Protein AF-A0A7I8J4Z8-F1 (afdb_monomer)

Structure (mmCIF, N/CA/C/O backbone):
data_AF-A0A7I8J4Z8-F1
#
_entry.id   AF-A0A7I8J4Z8-F1
#
loop_
_atom_site.group_PDB
_atom_site.id
_atom_site.type_symbol
_atom_site.label_atom_id
_atom_site.label_alt_id
_atom_site.label_comp_id
_atom_site.label_asym_id
_atom_site.label_entity_id
_atom_site.label_seq_id
_atom_site.pdbx_PDB_ins_code
_atom_site.Cartn_x
_atom_site.Cartn_y
_atom_site.Cartn_z
_atom_site.occupancy
_atom_site.B_iso_or_equiv
_atom_site.auth_seq_id
_atom_site.auth_comp_id
_atom_site.auth_asym_id
_atom_site.auth_atom_id
_atom_site.pdbx_PDB_model_num
ATOM 1 N N . MET A 1 1 ? 56.694 34.188 -69.592 1.00 39.84 1 MET A N 1
ATOM 2 C CA . MET A 1 1 ? 56.942 35.442 -68.846 1.00 39.84 1 MET A CA 1
ATOM 3 C C . MET A 1 1 ? 56.332 35.282 -67.466 1.00 39.84 1 MET A C 1
ATOM 5 O O . MET A 1 1 ? 55.145 35.002 -67.392 1.00 39.84 1 MET A O 1
ATOM 9 N N . GLY A 1 2 ? 57.151 35.329 -66.415 1.00 41.91 2 GLY A N 1
ATOM 10 C CA . GLY A 1 2 ? 56.713 35.237 -65.019 1.00 41.91 2 GLY A CA 1
ATOM 11 C C . GLY A 1 2 ? 56.736 36.589 -64.300 1.00 41.91 2 GLY A C 1
ATOM 12 O O . GLY A 1 2 ? 57.267 37.547 -64.854 1.00 41.91 2 GLY A O 1
ATOM 13 N N . CYS A 1 3 ? 56.137 36.613 -63.101 1.00 35.72 3 CYS A N 1
ATOM 14 C CA . CYS A 1 3 ? 56.514 37.311 -61.847 1.00 35.72 3 CYS A CA 1
ATOM 15 C C . CYS A 1 3 ? 55.273 37.332 -60.915 1.00 35.72 3 CYS A C 1
ATOM 17 O O . CYS A 1 3 ? 54.208 37.746 -61.355 1.00 35.72 3 CYS A O 1
ATOM 19 N N . ALA A 1 4 ? 55.301 36.622 -59.770 1.00 40.91 4 ALA A N 1
ATOM 20 C CA . ALA A 1 4 ? 55.487 37.133 -58.386 1.00 40.91 4 ALA A CA 1
ATOM 21 C C . ALA A 1 4 ? 54.357 38.097 -57.935 1.00 40.91 4 ALA A C 1
ATOM 23 O O . ALA A 1 4 ? 54.090 39.059 -58.634 1.00 40.91 4 ALA A O 1
ATOM 24 N N . GLY A 1 5 ? 53.610 37.961 -56.832 1.00 40.47 5 GLY A N 1
ATOM 25 C CA . GLY A 1 5 ? 53.790 37.309 -55.529 1.00 40.47 5 GLY A CA 1
ATOM 26 C C . GLY A 1 5 ? 53.598 38.377 -54.430 1.00 40.47 5 GLY A C 1
ATOM 27 O O . GLY A 1 5 ? 54.390 39.308 -54.399 1.00 40.47 5 GLY A O 1
ATOM 28 N N . SER A 1 6 ? 52.573 38.283 -53.563 1.00 37.44 6 SER A N 1
ATOM 29 C CA . SER A 1 6 ? 52.534 38.921 -52.224 1.00 37.44 6 SER A CA 1
ATOM 30 C C . SER A 1 6 ? 51.347 38.416 -51.384 1.00 37.44 6 SER A C 1
ATOM 32 O O . SER A 1 6 ? 50.257 38.193 -51.901 1.00 37.44 6 SER A O 1
ATOM 34 N N . GLU A 1 7 ? 51.603 38.229 -50.091 1.00 41.31 7 GLU A N 1
ATOM 35 C CA . GLU A 1 7 ? 50.823 37.526 -49.064 1.00 41.31 7 GLU A CA 1
ATOM 36 C C . GLU A 1 7 ? 49.888 38.417 -48.201 1.00 41.31 7 GLU A C 1
ATOM 38 O O . GLU A 1 7 ? 50.134 39.614 -48.097 1.00 41.31 7 GLU A O 1
ATOM 43 N N . ARG A 1 8 ? 48.961 37.741 -47.471 1.00 41.19 8 ARG A N 1
ATOM 44 C CA . ARG A 1 8 ? 48.273 38.072 -46.178 1.00 41.19 8 ARG A CA 1
ATOM 45 C C . ARG A 1 8 ? 47.293 39.270 -46.182 1.00 41.19 8 ARG A C 1
ATOM 47 O O . ARG A 1 8 ? 47.495 40.225 -46.904 1.00 41.19 8 ARG A O 1
ATOM 54 N N . GLU A 1 9 ? 46.153 39.300 -45.478 1.00 38.19 9 GLU A N 1
ATOM 55 C CA . GLU A 1 9 ? 45.698 38.824 -44.150 1.00 38.19 9 GLU A CA 1
ATOM 56 C C . GLU A 1 9 ? 44.197 38.407 -44.248 1.00 38.19 9 GLU A C 1
ATOM 58 O O . GLU A 1 9 ? 43.487 38.874 -45.128 1.00 38.19 9 GLU A O 1
ATOM 63 N N . GLY A 1 10 ? 43.599 37.483 -43.487 1.00 34.19 10 GLY A N 1
ATOM 64 C CA . GLY A 1 10 ? 43.588 37.352 -42.027 1.00 34.19 10 GLY A CA 1
ATOM 65 C C . GLY A 1 10 ? 42.172 37.623 -41.482 1.00 34.19 10 GLY A C 1
ATOM 66 O O . GLY A 1 10 ? 41.913 38.656 -40.880 1.00 34.19 10 GLY A O 1
ATOM 67 N N . SER A 1 11 ? 41.240 36.696 -41.727 1.00 42.03 11 SER A N 1
ATOM 68 C CA . SER A 1 11 ? 39.851 36.709 -41.236 1.00 42.03 11 SER A CA 1
ATOM 69 C C . SER A 1 11 ? 39.776 36.531 -39.712 1.00 42.03 11 SER A C 1
ATOM 71 O O . SER A 1 11 ? 40.273 35.532 -39.195 1.00 42.03 11 SER A O 1
ATOM 73 N N . SER A 1 12 ? 39.082 37.421 -38.989 1.00 35.25 12 SER A N 1
ATOM 74 C CA . SER A 1 12 ? 38.619 37.136 -37.617 1.00 35.25 12 SER A CA 1
ATOM 75 C C . SER A 1 12 ? 37.351 37.915 -37.236 1.00 35.25 12 SER A C 1
ATOM 77 O O . SER A 1 12 ? 37.370 38.908 -36.519 1.00 35.25 12 SER A O 1
ATOM 79 N N . GL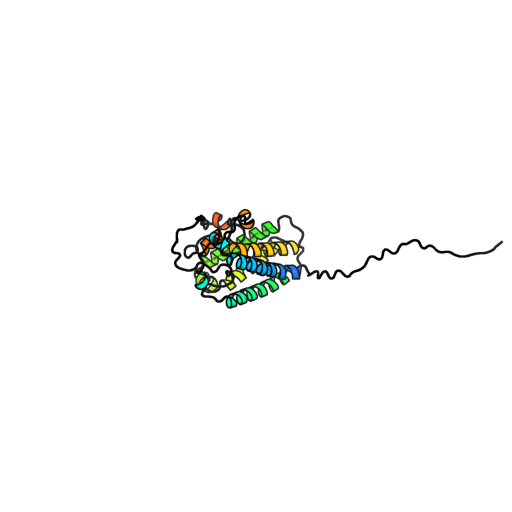Y A 1 13 ? 36.202 37.424 -37.701 1.00 43.66 13 GLY A N 1
ATOM 80 C CA . GLY A 1 13 ? 34.900 37.736 -37.116 1.00 43.66 13 GLY A CA 1
ATOM 81 C C . GLY A 1 13 ? 34.378 36.519 -36.360 1.00 43.66 13 GLY A C 1
ATOM 82 O O . GLY A 1 13 ? 33.925 35.570 -36.984 1.00 43.66 13 GLY A O 1
ATOM 83 N N . SER A 1 14 ? 34.452 36.522 -35.028 1.00 38.25 14 SER A N 1
ATOM 84 C CA . SER A 1 14 ? 33.618 35.658 -34.181 1.00 38.25 14 SER A CA 1
ATOM 85 C C . SER A 1 14 ? 33.685 36.148 -32.740 1.00 38.25 14 SER A C 1
ATOM 87 O O . SER A 1 14 ? 34.663 35.913 -32.026 1.00 38.25 14 SER A O 1
ATOM 89 N N . GLY A 1 15 ? 32.624 36.830 -32.310 1.00 38.00 15 GLY A N 1
ATOM 90 C CA . GLY A 1 15 ? 32.409 37.174 -30.913 1.00 38.00 15 GLY A CA 1
ATOM 91 C C . GLY A 1 15 ? 32.451 35.916 -30.049 1.00 38.00 15 GLY A C 1
ATOM 92 O O . GLY A 1 15 ? 31.681 34.978 -30.245 1.00 38.00 15 GLY A O 1
ATOM 93 N N . LYS A 1 16 ? 33.364 35.892 -29.079 1.00 38.91 16 LYS A N 1
ATOM 94 C CA . LYS A 1 16 ? 33.350 34.905 -28.002 1.00 38.91 16 LYS A CA 1
ATOM 95 C C . LYS A 1 16 ? 32.170 35.227 -27.085 1.00 38.91 16 LYS A C 1
ATOM 97 O O . LYS A 1 16 ? 32.310 35.996 -26.138 1.00 38.91 16 LYS A O 1
ATOM 102 N N . GLN A 1 17 ? 31.012 34.619 -27.339 1.00 39.38 17 GLN A N 1
ATOM 103 C CA . GLN A 1 17 ? 30.088 34.324 -26.250 1.00 39.38 17 GLN A CA 1
ATOM 104 C C . GLN A 1 17 ? 30.777 33.288 -25.361 1.00 39.38 17 GLN A C 1
ATOM 106 O O . GLN A 1 17 ? 30.866 32.108 -25.690 1.00 39.38 17 GLN A O 1
ATOM 111 N N . SER A 1 18 ? 31.318 33.763 -24.243 1.00 38.91 18 SER A N 1
ATOM 112 C CA . SER A 1 18 ? 31.675 32.923 -23.107 1.00 38.91 18 SER A CA 1
ATOM 113 C C . SER A 1 18 ? 30.378 32.345 -22.538 1.00 38.91 18 SER A C 1
ATOM 115 O O . SER A 1 18 ? 29.763 32.912 -21.634 1.00 38.91 18 SER A O 1
ATOM 117 N N . LEU A 1 19 ? 29.909 31.242 -23.124 1.00 48.59 19 LEU A N 1
ATOM 118 C CA . LEU A 1 19 ? 28.949 30.367 -22.471 1.00 48.59 19 LEU A CA 1
ATOM 119 C C . LEU A 1 19 ? 29.685 29.737 -21.296 1.00 48.59 19 LEU A C 1
ATOM 121 O O . LEU A 1 19 ? 30.533 28.860 -21.441 1.00 48.59 19 LEU A O 1
ATOM 125 N N . SER A 1 20 ? 29.385 30.283 -20.125 1.00 43.97 20 SER A N 1
ATOM 126 C CA . SER A 1 20 ? 29.741 29.750 -18.825 1.00 43.97 20 SER A CA 1
ATOM 127 C C . SER A 1 20 ? 29.342 28.271 -18.759 1.00 43.97 20 SER A C 1
ATOM 129 O O . SER A 1 20 ? 28.202 27.940 -18.443 1.00 43.97 20 SER A O 1
ATOM 131 N N . ASN A 1 21 ? 30.290 27.374 -19.041 1.00 53.09 21 ASN A N 1
ATOM 132 C CA . ASN A 1 21 ? 30.213 25.973 -18.645 1.00 53.09 21 ASN A CA 1
ATOM 133 C C . ASN A 1 21 ? 30.368 25.918 -17.122 1.00 53.09 21 ASN A C 1
ATOM 135 O O . ASN A 1 21 ? 31.419 25.566 -16.589 1.00 53.09 21 ASN A O 1
ATOM 139 N N . LYS A 1 22 ? 29.314 26.308 -16.400 1.00 42.97 22 LYS A N 1
ATOM 140 C CA . LYS A 1 22 ? 29.137 25.831 -15.033 1.00 42.97 22 LYS A CA 1
ATOM 141 C C . LYS A 1 22 ? 28.839 24.339 -15.153 1.00 42.97 22 LYS A C 1
ATOM 143 O O . LYS A 1 22 ? 27.882 23.999 -15.852 1.00 42.97 22 LYS A O 1
ATOM 148 N N . PRO A 1 23 ? 29.598 23.446 -14.500 1.00 43.41 23 PRO A N 1
ATOM 149 C CA . PRO A 1 23 ? 29.127 22.087 -14.338 1.00 43.41 23 PRO A CA 1
ATOM 150 C C . PRO A 1 23 ? 27.828 22.200 -13.541 1.00 43.41 23 PRO A C 1
ATOM 152 O O . PRO A 1 23 ? 27.838 22.565 -12.364 1.00 43.41 23 PRO A O 1
ATOM 155 N N . LYS A 1 24 ? 26.687 21.955 -14.191 1.00 44.91 24 LYS A N 1
ATOM 156 C CA . LYS A 1 24 ? 25.499 21.566 -13.447 1.00 44.91 24 LYS A CA 1
ATOM 157 C C . LYS A 1 24 ? 25.892 20.258 -12.782 1.00 44.91 24 LYS A C 1
ATOM 159 O O . LYS A 1 24 ? 25.921 19.218 -13.430 1.00 44.91 24 LYS A O 1
ATOM 164 N N . VAL A 1 25 ? 26.234 20.322 -11.501 1.00 43.56 25 VAL A N 1
ATOM 165 C CA . VAL A 1 25 ? 26.183 19.155 -10.625 1.00 43.56 25 VAL A CA 1
ATOM 166 C C . VAL A 1 25 ? 24.699 18.862 -10.428 1.00 43.56 25 VAL A C 1
ATOM 168 O O . VAL A 1 25 ? 24.109 19.129 -9.389 1.00 43.56 25 VAL A O 1
ATOM 171 N N . GLU A 1 26 ? 24.055 18.416 -11.499 1.00 51.94 26 GLU A N 1
ATOM 172 C CA . GLU A 1 26 ? 22.806 17.699 -11.409 1.00 51.94 26 GLU A CA 1
ATOM 173 C C . GLU A 1 26 ? 23.259 16.293 -11.047 1.00 51.94 26 GLU A C 1
ATOM 175 O O . GLU A 1 26 ? 23.829 15.579 -11.872 1.00 51.94 26 GLU A O 1
ATOM 180 N N . LEU A 1 27 ? 23.141 15.946 -9.766 1.00 50.84 27 LEU A N 1
ATOM 181 C CA . LEU A 1 27 ? 23.290 14.575 -9.300 1.00 50.84 27 LEU A CA 1
ATOM 182 C C . LEU A 1 27 ? 22.133 13.771 -9.914 1.00 50.84 27 LEU A C 1
ATOM 184 O O . LEU A 1 27 ? 21.142 13.479 -9.250 1.00 50.84 27 LEU A O 1
ATOM 188 N N . ALA A 1 28 ? 22.206 13.515 -11.219 1.00 62.28 28 ALA A N 1
ATOM 189 C CA . ALA A 1 28 ? 21.219 12.753 -11.953 1.00 62.28 28 ALA A CA 1
ATOM 190 C C . ALA A 1 28 ? 21.385 11.296 -11.520 1.00 62.28 28 ALA A C 1
ATOM 192 O O . ALA A 1 28 ? 22.261 10.579 -12.004 1.00 62.28 28 ALA A O 1
ATOM 193 N N . LEU A 1 29 ? 20.594 10.892 -10.526 1.00 79.00 29 LEU A N 1
ATOM 194 C CA . LEU A 1 29 ? 20.480 9.494 -10.130 1.00 79.00 29 LEU A CA 1
ATOM 195 C C . LEU A 1 29 ? 19.984 8.685 -11.333 1.00 79.00 29 LEU A C 1
ATOM 197 O O . LEU A 1 29 ? 19.132 9.151 -12.091 1.00 79.00 29 LEU A O 1
ATOM 201 N N . SER A 1 30 ? 20.518 7.477 -11.502 1.00 87.25 30 SER A N 1
ATOM 202 C CA . SER A 1 30 ? 20.080 6.578 -12.569 1.00 87.25 30 SER A CA 1
ATOM 203 C C . SER A 1 30 ? 18.603 6.195 -12.384 1.00 87.25 30 SER A C 1
ATOM 205 O O . SER A 1 30 ? 18.098 6.220 -11.257 1.00 87.25 30 SER A O 1
ATOM 207 N N . GLU A 1 31 ? 17.892 5.834 -13.458 1.00 83.75 31 GLU A N 1
ATOM 208 C CA . GLU A 1 31 ? 16.471 5.454 -13.362 1.00 83.75 31 GLU A CA 1
ATOM 209 C C . GLU A 1 31 ? 16.274 4.228 -12.455 1.00 83.75 31 GLU A C 1
ATOM 211 O O . GLU A 1 31 ? 15.278 4.138 -11.742 1.00 83.75 31 GLU A O 1
ATOM 216 N N . GLU A 1 32 ? 17.256 3.329 -12.402 1.00 87.06 32 GLU A N 1
ATOM 217 C CA . GLU A 1 32 ? 17.270 2.166 -11.513 1.00 87.06 32 GLU A CA 1
ATOM 218 C C . GLU A 1 32 ? 17.399 2.587 -10.047 1.00 87.06 32 GLU A C 1
ATOM 220 O O . GLU A 1 32 ? 16.665 2.105 -9.182 1.00 87.06 32 GLU A O 1
ATOM 225 N N . THR A 1 33 ? 18.304 3.529 -9.766 1.00 88.75 33 THR A N 1
ATOM 226 C CA . THR A 1 33 ? 18.501 4.068 -8.415 1.00 88.75 33 THR A CA 1
ATOM 227 C C . THR A 1 33 ? 17.263 4.840 -7.965 1.00 88.75 33 THR A C 1
ATOM 229 O O . THR A 1 33 ? 16.807 4.689 -6.831 1.00 88.75 33 THR A O 1
ATOM 232 N N . LEU A 1 34 ? 16.679 5.635 -8.864 1.00 91.25 34 LEU A N 1
ATOM 233 C CA . LEU A 1 34 ? 15.457 6.382 -8.599 1.00 91.25 34 LEU A CA 1
ATOM 234 C C . LEU A 1 34 ? 14.263 5.440 -8.384 1.00 91.25 34 LEU A C 1
ATOM 236 O O . LEU A 1 34 ? 13.499 5.641 -7.446 1.00 91.25 34 LEU A O 1
ATOM 240 N N . GLY A 1 35 ? 14.132 4.383 -9.186 1.00 88.06 35 GLY A N 1
ATOM 241 C CA . GLY A 1 35 ? 13.097 3.354 -9.039 1.00 88.06 35 GLY A CA 1
ATOM 242 C C . GLY A 1 35 ? 13.182 2.572 -7.737 1.00 88.06 35 GLY A C 1
ATOM 243 O O . GLY A 1 35 ? 12.146 2.253 -7.156 1.00 88.06 35 GLY A O 1
ATOM 244 N N . ALA A 1 36 ? 14.392 2.321 -7.238 1.00 90.56 36 ALA A N 1
ATOM 245 C CA . ALA A 1 36 ? 14.588 1.645 -5.96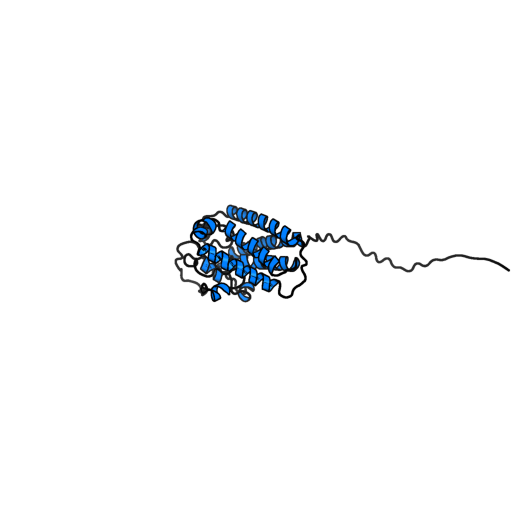2 1.00 90.56 36 ALA A CA 1
ATOM 246 C C . ALA A 1 36 ? 14.372 2.566 -4.747 1.00 90.56 36 ALA A C 1
ATOM 248 O O . ALA A 1 36 ? 13.836 2.122 -3.734 1.00 90.56 36 ALA A O 1
ATOM 249 N N . LEU A 1 37 ? 14.784 3.838 -4.825 1.00 92.75 37 LEU A N 1
ATOM 250 C CA . LEU A 1 37 ? 14.825 4.731 -3.657 1.00 92.75 37 LEU A CA 1
ATOM 251 C C . LEU A 1 37 ? 13.650 5.712 -3.563 1.00 92.75 37 LEU A C 1
ATOM 253 O O . LEU A 1 37 ? 13.282 6.100 -2.453 1.00 92.75 37 LEU A O 1
ATOM 257 N N . LEU A 1 38 ? 13.042 6.124 -4.680 1.00 94.06 38 LEU A N 1
ATOM 258 C CA . LEU A 1 38 ? 11.976 7.132 -4.656 1.00 94.06 38 LEU A CA 1
ATOM 259 C C . LEU A 1 38 ? 10.715 6.654 -3.920 1.00 94.06 38 LEU A C 1
ATOM 261 O O . LEU A 1 38 ? 10.246 7.410 -3.069 1.00 94.06 38 LEU A O 1
ATOM 265 N N . PRO A 1 39 ? 10.186 5.431 -4.138 1.00 91.75 39 PRO A N 1
ATOM 266 C CA . PRO A 1 39 ? 9.031 4.952 -3.374 1.00 91.75 39 PRO A CA 1
ATOM 267 C C . PRO A 1 39 ? 9.305 4.911 -1.864 1.00 91.75 39 PRO A C 1
ATOM 269 O O . PRO A 1 39 ? 8.430 5.227 -1.064 1.00 91.75 39 PRO A O 1
ATOM 272 N N . ILE A 1 40 ? 10.544 4.612 -1.457 1.00 91.44 40 ILE A N 1
ATOM 273 C CA . ILE A 1 40 ? 10.966 4.637 -0.049 1.00 91.44 40 ILE A CA 1
ATOM 274 C C . ILE A 1 40 ? 10.967 6.067 0.495 1.00 91.44 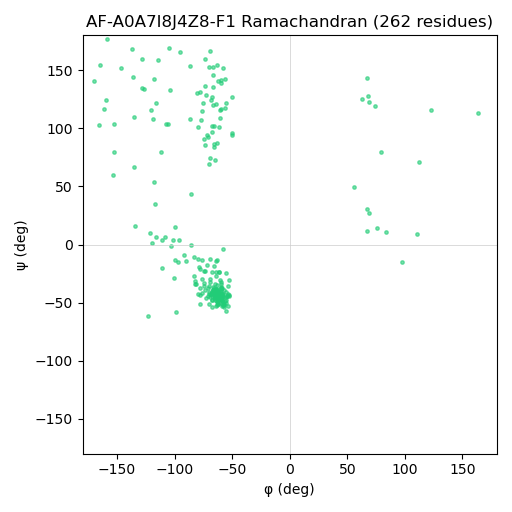40 ILE A C 1
ATOM 276 O O . ILE A 1 40 ? 10.418 6.320 1.568 1.00 91.44 40 ILE A O 1
ATOM 280 N N . ALA A 1 41 ? 11.551 7.018 -0.236 1.00 94.25 41 ALA A N 1
ATOM 281 C CA . ALA A 1 41 ? 11.532 8.423 0.164 1.00 94.25 41 ALA A CA 1
ATOM 282 C C . ALA A 1 41 ? 10.088 8.936 0.309 1.00 94.25 41 ALA A C 1
ATOM 284 O O . ALA A 1 41 ? 9.742 9.534 1.328 1.00 94.25 41 ALA A O 1
ATOM 285 N N . VAL A 1 42 ? 9.229 8.613 -0.663 1.00 92.62 42 VAL A N 1
ATOM 286 C CA . VAL A 1 42 ? 7.795 8.929 -0.649 1.00 92.62 42 VAL A CA 1
ATOM 287 C C . VAL A 1 42 ? 7.100 8.314 0.565 1.00 92.62 42 VAL A C 1
ATOM 289 O O . VAL A 1 42 ? 6.363 9.026 1.246 1.00 92.62 42 VAL A O 1
ATOM 292 N N . TYR A 1 43 ? 7.372 7.044 0.891 1.00 90.31 43 TYR A N 1
ATOM 293 C CA . TYR A 1 43 ? 6.840 6.389 2.090 1.00 90.31 43 TYR A CA 1
ATOM 294 C C . TYR A 1 43 ? 7.153 7.200 3.349 1.00 90.31 43 TYR A C 1
ATOM 296 O O . TYR A 1 43 ? 6.243 7.535 4.108 1.00 90.31 43 TYR A O 1
ATOM 304 N N . TRP A 1 44 ? 8.424 7.550 3.567 1.00 90.94 44 TRP A N 1
ATOM 305 C CA . TRP A 1 44 ? 8.845 8.253 4.781 1.00 90.94 44 TRP A CA 1
ATOM 306 C C . TRP A 1 44 ? 8.281 9.671 4.849 1.00 90.94 44 TRP A C 1
ATOM 308 O O . TRP A 1 44 ? 7.790 10.079 5.901 1.00 90.94 44 TRP A 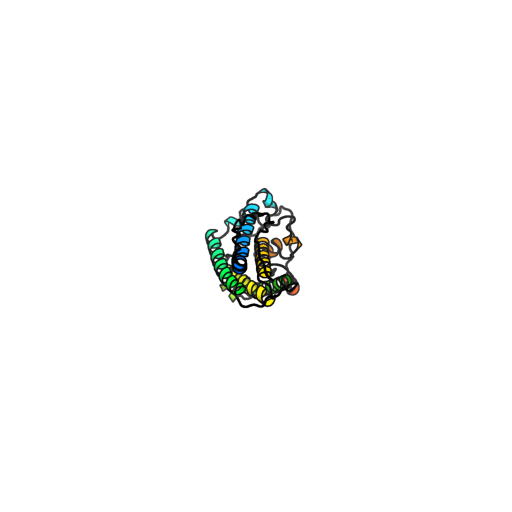O 1
ATOM 318 N N . THR A 1 45 ? 8.298 10.408 3.737 1.00 90.44 45 THR A N 1
ATOM 319 C CA . THR A 1 45 ? 7.731 11.761 3.673 1.00 90.44 45 THR A CA 1
ATOM 320 C C . THR A 1 45 ? 6.230 11.753 3.942 1.00 90.44 45 THR A C 1
ATOM 322 O O . THR A 1 45 ? 5.747 12.539 4.757 1.00 90.44 45 THR A O 1
ATOM 325 N N . TYR A 1 46 ? 5.488 10.859 3.291 1.00 86.00 46 TYR A N 1
ATOM 326 C CA . TYR A 1 46 ? 4.032 10.827 3.387 1.00 86.00 46 TYR A CA 1
ATOM 327 C C . TYR A 1 46 ? 3.557 10.253 4.733 1.00 86.00 46 TYR A C 1
ATOM 329 O O . TYR A 1 46 ? 2.631 10.786 5.342 1.00 86.00 46 TYR A O 1
ATOM 337 N N . SER A 1 47 ? 4.272 9.262 5.278 1.00 83.50 47 SER A N 1
ATOM 338 C CA . SER A 1 47 ? 4.047 8.769 6.644 1.00 83.50 47 SER A CA 1
ATOM 339 C C . SER A 1 47 ? 4.305 9.861 7.682 1.00 83.50 47 SER A C 1
ATOM 341 O O . SER A 1 47 ? 3.486 10.075 8.572 1.00 83.50 47 SER A O 1
ATOM 343 N N . ALA A 1 48 ? 5.414 10.602 7.561 1.00 82.69 48 ALA A N 1
ATOM 344 C CA . ALA A 1 48 ? 5.723 11.707 8.467 1.00 82.69 48 ALA A CA 1
ATOM 345 C C . ALA A 1 48 ? 4.663 12.815 8.397 1.00 82.69 48 ALA A C 1
ATOM 347 O O . ALA A 1 48 ? 4.246 13.325 9.437 1.00 82.69 48 ALA A O 1
ATOM 348 N N . LEU A 1 49 ? 4.180 13.146 7.195 1.00 85.62 49 LEU A N 1
ATOM 349 C CA . LEU A 1 49 ? 3.072 14.081 7.015 1.00 85.62 49 LEU A CA 1
ATOM 350 C C . LEU A 1 49 ? 1.829 13.621 7.788 1.00 85.62 49 LEU A C 1
ATOM 352 O O . LEU A 1 49 ? 1.269 14.410 8.545 1.00 85.62 49 LEU A O 1
ATOM 356 N N . TYR A 1 50 ? 1.426 12.355 7.665 1.00 84.25 50 TYR A N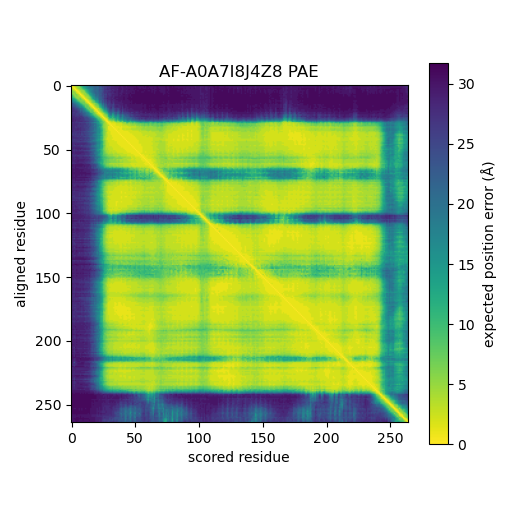 1
ATOM 357 C CA . TYR A 1 50 ? 0.258 11.844 8.384 1.00 84.25 50 TYR A CA 1
ATOM 358 C C . TYR A 1 50 ? 0.456 11.738 9.898 1.00 84.25 50 TYR A C 1
ATOM 360 O O . TYR A 1 50 ? -0.482 12.013 10.645 1.00 84.25 50 TYR A O 1
ATOM 368 N N . VAL A 1 51 ? 1.670 11.450 10.376 1.00 81.00 51 VAL A N 1
ATOM 369 C CA . VAL A 1 51 ? 2.004 11.543 11.810 1.00 81.00 51 VAL A CA 1
ATOM 370 C C . VAL A 1 51 ? 1.825 12.976 12.313 1.00 81.00 51 VAL A C 1
ATOM 372 O O . VAL A 1 51 ? 1.219 13.193 13.365 1.00 81.00 51 VAL A O 1
ATOM 375 N N . LEU A 1 52 ? 2.316 13.964 11.558 1.00 80.62 52 LEU A N 1
ATOM 376 C CA . LEU A 1 52 ? 2.165 15.376 11.907 1.00 80.62 52 LEU A CA 1
ATOM 377 C C . LEU A 1 52 ? 0.691 15.782 11.912 1.00 80.62 52 LEU A C 1
ATOM 379 O O . LEU A 1 52 ? 0.227 16.325 12.913 1.00 80.62 52 LEU A O 1
ATOM 383 N N . LEU A 1 53 ? -0.063 15.461 10.857 1.00 83.06 53 LEU A N 1
ATOM 384 C CA . LEU A 1 53 ? -1.499 15.744 10.773 1.00 83.06 53 LEU A CA 1
ATOM 385 C C . LEU A 1 53 ? -2.277 15.067 11.911 1.00 83.06 53 LEU A C 1
ATOM 387 O O . LEU A 1 53 ? -3.091 15.714 12.566 1.00 83.06 53 LEU A O 1
ATOM 391 N N . GLY A 1 54 ? -1.974 13.805 12.218 1.00 80.38 54 GLY A N 1
ATOM 392 C CA . GLY A 1 54 ? -2.604 13.058 13.308 1.00 80.38 54 GLY A CA 1
ATOM 393 C C . GLY A 1 54 ? -2.325 13.630 14.702 1.00 80.38 54 GLY A C 1
ATOM 394 O O . GLY A 1 54 ? -3.126 13.414 15.613 1.00 80.38 54 GLY A O 1
ATOM 395 N N . SER A 1 55 ? -1.232 14.383 14.874 1.00 78.94 55 SER A N 1
ATOM 396 C CA . SER A 1 55 ? -0.891 15.049 16.139 1.00 78.94 55 SER A CA 1
ATOM 397 C C . SER A 1 55 ? -1.680 16.346 16.386 1.00 78.94 55 SER A C 1
ATOM 399 O O . SER A 1 55 ? -1.815 16.787 17.533 1.00 78.94 55 SER A O 1
ATOM 401 N N . LEU A 1 56 ? -2.254 16.947 15.338 1.00 84.94 56 LEU A N 1
ATOM 402 C CA . LEU A 1 56 ? -2.991 18.207 15.429 1.00 84.94 56 LEU A CA 1
ATOM 403 C C . LEU A 1 56 ? -4.380 17.983 16.035 1.00 84.94 56 LEU A C 1
ATOM 405 O O . LEU A 1 56 ? -5.249 17.379 15.413 1.00 84.94 56 LEU A O 1
ATOM 409 N N . SER A 1 57 ? -4.635 18.539 17.223 1.00 85.56 57 SER A N 1
ATOM 410 C CA . SER A 1 57 ? -5.944 18.412 17.894 1.00 85.56 57 SER A CA 1
ATOM 411 C C . SER A 1 57 ? -7.101 19.017 17.087 1.00 85.56 57 SER A C 1
ATOM 413 O O . SER A 1 57 ? -8.245 18.598 17.220 1.00 85.56 57 SER A O 1
ATOM 415 N N . SER A 1 58 ? -6.820 19.973 16.193 1.00 88.75 58 SER A N 1
ATOM 416 C CA . SER A 1 58 ? -7.815 20.545 15.275 1.00 88.75 58 SER A CA 1
ATOM 417 C C . SER A 1 58 ? -8.346 19.545 14.237 1.00 88.75 58 SER A C 1
ATOM 419 O O . SER A 1 58 ? -9.406 19.784 13.650 1.00 88.75 58 SER A O 1
ATOM 421 N N . LEU A 1 59 ? -7.634 18.433 14.015 1.00 86.75 59 LEU A N 1
ATOM 422 C CA . LEU A 1 59 ? -8.006 17.369 13.083 1.00 86.75 59 LEU A CA 1
ATOM 423 C C . LEU A 1 59 ? -8.613 16.142 13.776 1.00 86.75 59 LEU A C 1
ATOM 425 O O . LEU A 1 59 ? -8.966 15.186 13.092 1.00 86.75 59 LEU A O 1
ATOM 429 N N . ASP A 1 60 ? -8.816 16.169 15.097 1.00 84.44 60 ASP A N 1
ATOM 430 C CA . ASP A 1 60 ? -9.353 15.019 15.841 1.00 84.44 60 ASP A CA 1
ATOM 431 C C . ASP A 1 60 ? -10.741 14.581 15.349 1.00 84.44 60 ASP A C 1
ATOM 433 O O . ASP A 1 60 ? -11.027 13.389 15.299 1.00 84.44 60 ASP A O 1
ATOM 437 N N . LYS A 1 61 ? -11.569 15.525 14.883 1.00 85.00 61 LYS A N 1
ATOM 438 C CA . LYS A 1 61 ? -12.883 15.248 14.267 1.00 85.00 61 LYS A CA 1
ATOM 439 C C . LYS A 1 61 ? -12.824 14.444 12.961 1.00 85.00 61 LYS A C 1
ATOM 441 O O . LYS A 1 61 ? -13.855 13.993 12.476 1.00 85.00 61 LYS A O 1
ATOM 446 N N . TYR A 1 62 ? -11.641 14.324 12.365 1.00 86.81 62 TYR A N 1
ATOM 447 C CA . TYR A 1 62 ? -11.397 13.549 11.151 1.00 86.81 62 TYR A CA 1
ATOM 448 C C . TYR A 1 62 ? -10.722 12.211 11.448 1.00 86.81 62 TYR A C 1
ATOM 450 O O . TYR A 1 62 ? -10.458 11.452 10.522 1.00 86.81 62 TYR A O 1
ATOM 458 N N . ARG A 1 63 ? -10.416 11.902 12.711 1.00 85.19 63 ARG A N 1
ATOM 459 C CA . ARG A 1 63 ? -9.873 10.595 13.075 1.00 85.19 63 ARG A CA 1
ATOM 460 C C . ARG A 1 63 ? -10.977 9.553 13.006 1.00 85.19 63 ARG A C 1
ATOM 462 O O . ARG A 1 63 ? -12.076 9.773 13.508 1.00 85.19 63 ARG A O 1
ATOM 469 N N . LEU A 1 64 ? -10.653 8.401 12.432 1.00 82.25 64 LEU A N 1
ATOM 470 C CA . LEU A 1 64 ? -11.547 7.242 12.442 1.00 82.25 64 LEU A CA 1
ATOM 471 C C . LEU A 1 64 ? -11.639 6.613 13.839 1.00 82.25 64 LEU A C 1
ATOM 473 O O . LEU A 1 64 ? -12.578 5.878 14.139 1.00 82.25 64 LEU A O 1
ATOM 477 N N . HIS A 1 65 ? -10.679 6.929 14.712 1.00 78.50 65 HIS A N 1
ATOM 478 C CA . HIS A 1 65 ? -10.554 6.358 16.043 1.00 78.50 65 HIS A CA 1
ATOM 479 C C . HIS A 1 65 ? -10.240 7.421 17.111 1.00 78.50 65 HIS A C 1
ATOM 481 O O . HIS A 1 65 ? -9.470 8.359 16.846 1.00 78.50 65 HIS A O 1
ATOM 487 N N . PRO A 1 66 ? -10.774 7.275 18.340 1.00 71.38 66 PRO A N 1
ATOM 488 C CA . PRO A 1 66 ? -10.476 8.170 19.453 1.00 71.38 66 PRO A CA 1
ATOM 489 C C . PRO A 1 66 ? -8.983 8.253 19.802 1.00 71.38 66 PRO A C 1
ATOM 491 O O . PRO A 1 66 ? -8.216 7.300 19.658 1.00 71.38 66 PRO A O 1
ATOM 494 N N . ARG A 1 67 ? -8.563 9.397 20.355 1.00 67.44 67 ARG A N 1
ATOM 495 C CA . ARG A 1 67 ? -7.235 9.512 20.977 1.00 67.44 67 ARG A CA 1
ATOM 496 C C . ARG A 1 67 ? -7.120 8.566 22.171 1.00 67.44 67 ARG A C 1
ATOM 498 O O . ARG A 1 67 ? -8.039 8.455 22.977 1.00 67.44 67 ARG A O 1
ATOM 505 N N . GLY A 1 68 ? -5.948 7.955 22.321 1.00 62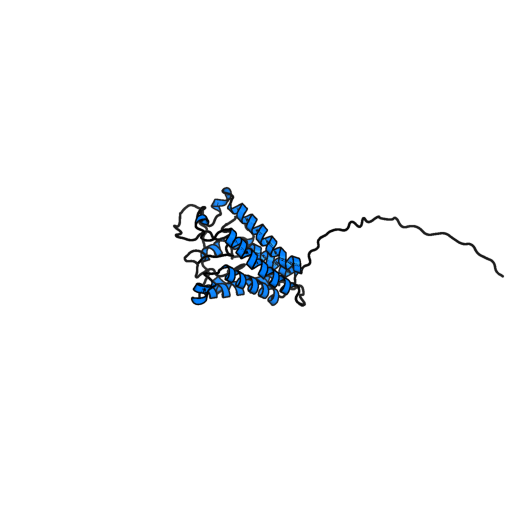.00 68 GLY A N 1
ATOM 506 C CA . GLY A 1 68 ? -5.619 7.104 23.467 1.00 62.00 68 GLY A CA 1
ATOM 507 C C . GLY A 1 68 ? -5.800 5.607 23.228 1.00 62.00 68 GLY A C 1
ATOM 508 O O . GLY A 1 68 ? -5.189 4.823 23.952 1.00 62.00 68 GLY A O 1
ATOM 509 N N . ASP A 1 69 ? -6.498 5.190 22.168 1.00 66.00 69 ASP A N 1
ATOM 510 C CA . ASP A 1 69 ? -6.479 3.782 21.743 1.00 66.00 69 ASP A CA 1
ATOM 511 C C . ASP A 1 69 ? -5.057 3.329 21.313 1.00 66.00 69 ASP A C 1
ATOM 513 O O . ASP A 1 69 ? -4.751 2.144 21.279 1.00 66.00 69 ASP A O 1
ATOM 517 N N . GLU A 1 70 ? -4.138 4.282 21.112 1.00 60.50 70 GLU A N 1
ATOM 518 C CA . GLU A 1 70 ? -2.749 4.123 20.629 1.00 60.50 70 GLU A CA 1
ATOM 519 C C . GLU A 1 70 ? -1.863 3.580 21.731 1.00 60.50 70 GLU A C 1
ATOM 521 O O . GLU A 1 70 ? -0.909 2.850 21.471 1.00 60.50 70 GLU A O 1
ATOM 526 N N . ALA A 1 71 ? -2.212 3.913 22.974 1.00 56.28 71 ALA A N 1
ATOM 527 C CA . ALA A 1 71 ? -1.555 3.397 24.159 1.00 56.28 71 ALA A CA 1
ATOM 528 C C . ALA A 1 71 ? -1.837 1.900 24.369 1.00 56.28 71 ALA A C 1
ATOM 530 O O . ALA A 1 71 ? -1.156 1.268 25.171 1.00 56.28 71 ALA A O 1
ATOM 531 N N . LYS A 1 72 ? -2.811 1.326 23.645 1.00 62.69 72 LYS A N 1
ATOM 532 C CA . LYS A 1 72 ? -3.101 -0.114 23.651 1.00 62.69 72 LYS A CA 1
ATOM 533 C C . LYS A 1 72 ? -2.231 -0.895 22.660 1.00 62.69 72 LYS A C 1
ATOM 535 O O . LYS A 1 72 ? -2.366 -2.113 22.579 1.00 62.69 72 LYS A O 1
ATOM 540 N N . ASN A 1 73 ? -1.348 -0.225 21.910 1.00 63.06 73 ASN A N 1
ATOM 541 C CA . ASN A 1 73 ? -0.437 -0.909 21.001 1.00 63.06 73 ASN A CA 1
ATOM 542 C C . ASN A 1 73 ? 0.528 -1.809 21.768 1.00 63.06 73 ASN A C 1
ATOM 544 O O . ASN A 1 73 ? 1.318 -1.357 22.594 1.00 63.06 73 ASN A O 1
ATOM 548 N N . ILE A 1 74 ? 0.479 -3.096 21.434 1.00 65.56 74 ILE A N 1
ATOM 549 C CA . ILE A 1 74 ? 1.322 -4.132 22.037 1.00 65.56 74 ILE A CA 1
ATOM 550 C C . ILE A 1 74 ? 2.768 -4.016 21.515 1.00 65.56 74 ILE A C 1
ATOM 552 O O . ILE A 1 74 ? 3.716 -4.442 22.173 1.00 65.56 74 ILE A O 1
ATOM 556 N N . VAL A 1 75 ? 2.958 -3.406 20.339 1.00 68.88 75 VAL A N 1
ATOM 557 C CA . VAL A 1 75 ? 4.248 -3.313 19.645 1.00 68.88 75 VAL A CA 1
ATOM 558 C C . VAL A 1 75 ? 4.852 -1.916 19.784 1.00 68.88 75 VAL A C 1
ATOM 560 O O . VAL A 1 75 ? 4.196 -0.900 19.561 1.00 68.88 75 VAL A O 1
ATOM 563 N N . SER A 1 76 ? 6.142 -1.860 20.130 1.00 73.75 76 SER A N 1
ATOM 564 C CA . SER A 1 76 ? 6.872 -0.596 20.267 1.00 73.75 76 SER A CA 1
ATOM 565 C C . SER A 1 76 ? 7.117 0.086 18.916 1.00 73.75 76 SER A C 1
ATOM 567 O O . SER A 1 76 ? 7.296 -0.574 17.890 1.00 73.75 76 SER A O 1
ATOM 569 N N . ARG A 1 77 ? 7.249 1.420 18.919 1.00 75.38 77 ARG A N 1
ATOM 570 C CA . ARG A 1 77 ? 7.550 2.176 17.692 1.00 75.38 77 ARG A CA 1
ATOM 571 C C . ARG A 1 77 ? 8.875 1.768 17.039 1.00 75.38 77 ARG A C 1
ATOM 573 O O . ARG A 1 77 ? 8.978 1.721 15.817 1.00 75.38 77 ARG A O 1
ATOM 580 N N . ALA A 1 78 ? 9.879 1.443 17.852 1.00 75.50 78 ALA A N 1
ATOM 581 C CA . ALA A 1 78 ? 11.192 1.021 17.375 1.00 75.50 78 ALA A CA 1
ATOM 582 C C . ALA A 1 78 ? 11.142 -0.337 16.656 1.00 75.50 78 ALA A C 1
ATOM 584 O O . ALA A 1 78 ? 11.793 -0.513 15.627 1.00 75.50 78 ALA A O 1
ATOM 585 N N . THR A 1 79 ? 10.339 -1.280 17.165 1.00 76.75 79 THR A N 1
ATOM 586 C CA . THR A 1 79 ? 10.130 -2.593 16.531 1.00 76.75 79 THR A CA 1
ATOM 587 C C . THR A 1 79 ? 9.608 -2.440 15.108 1.00 76.75 79 THR A C 1
ATOM 589 O O . THR A 1 79 ? 10.044 -3.143 14.202 1.00 76.75 79 THR A O 1
ATOM 592 N N . VAL A 1 80 ? 8.716 -1.482 14.901 1.00 74.12 80 VAL A N 1
ATOM 593 C CA . VAL A 1 80 ? 8.093 -1.264 13.600 1.00 74.12 80 VAL A CA 1
ATOM 594 C C . VAL A 1 80 ? 8.995 -0.547 12.626 1.00 74.12 80 VAL A C 1
ATOM 596 O O . VAL A 1 80 ? 9.127 -1.003 11.496 1.00 74.12 80 VAL A O 1
ATOM 599 N N . VAL A 1 81 ? 9.697 0.500 13.067 1.00 79.94 81 VAL A N 1
ATOM 600 C CA . VAL A 1 81 ? 10.735 1.128 12.237 1.00 79.94 81 VAL A CA 1
ATOM 601 C C . VAL A 1 81 ? 11.731 0.067 11.759 1.00 79.94 81 VAL A C 1
ATOM 603 O O . VAL A 1 81 ? 12.073 0.035 10.581 1.00 79.94 81 VAL A O 1
ATOM 606 N N . LYS A 1 82 ? 12.132 -0.864 12.635 1.00 80.31 82 LYS A N 1
ATOM 607 C CA . LYS A 1 82 ? 12.997 -1.986 12.253 1.00 80.31 82 LYS A CA 1
ATOM 608 C C . LYS A 1 82 ? 12.350 -2.901 11.203 1.00 80.31 82 LYS A C 1
ATOM 610 O O . LYS A 1 82 ? 13.024 -3.255 10.241 1.00 80.31 82 LYS A O 1
ATOM 615 N N . GLY A 1 83 ? 11.082 -3.281 11.370 1.00 79.38 83 GLY A N 1
ATOM 616 C CA . GLY A 1 83 ? 10.368 -4.122 10.400 1.00 79.38 83 GLY A CA 1
ATOM 617 C C . GLY A 1 83 ? 10.244 -3.464 9.023 1.00 79.38 83 GLY A C 1
ATOM 618 O O . GLY A 1 83 ? 10.583 -4.087 8.019 1.00 79.38 83 GLY A O 1
ATOM 619 N N . VAL A 1 84 ? 9.894 -2.175 8.984 1.00 82.12 84 VAL A N 1
ATOM 620 C CA . VAL A 1 84 ? 9.829 -1.375 7.750 1.00 82.12 84 VAL A CA 1
ATOM 621 C C . VAL A 1 84 ? 11.183 -1.338 7.044 1.00 82.12 84 VAL A C 1
ATOM 623 O O . VAL A 1 84 ? 11.248 -1.548 5.837 1.00 82.12 84 VAL A O 1
ATOM 626 N N . LEU A 1 85 ? 12.281 -1.124 7.776 1.00 85.44 85 LEU A N 1
ATOM 627 C CA . LEU A 1 85 ? 13.623 -1.105 7.184 1.00 85.44 85 LEU A CA 1
ATOM 628 C C . LEU A 1 85 ? 14.018 -2.464 6.587 1.00 85.44 85 LEU A C 1
ATOM 630 O O . LEU A 1 85 ? 14.635 -2.505 5.524 1.00 85.44 85 LEU A O 1
ATOM 634 N N . VAL A 1 86 ? 13.643 -3.574 7.234 1.00 83.31 86 VAL A N 1
ATOM 635 C CA . VAL A 1 86 ? 13.866 -4.926 6.692 1.00 83.31 86 VAL A CA 1
ATOM 636 C C . VAL A 1 86 ? 13.060 -5.137 5.409 1.00 83.31 86 VAL A C 1
ATOM 638 O O . VAL A 1 86 ? 13.606 -5.620 4.416 1.00 83.31 86 VAL A O 1
ATOM 641 N N . GLN A 1 87 ? 11.789 -4.732 5.396 1.00 81.00 87 GLN A N 1
ATOM 642 C CA . GLN A 1 87 ? 10.937 -4.832 4.211 1.00 81.00 87 GLN A CA 1
ATOM 643 C C . GLN A 1 87 ? 11.464 -3.973 3.054 1.00 81.00 87 GLN A C 1
ATOM 645 O O . GLN A 1 87 ? 11.571 -4.453 1.925 1.00 81.00 87 GLN A O 1
ATOM 650 N N . GLN A 1 88 ? 11.869 -2.734 3.335 1.00 87.38 88 GLN A N 1
ATOM 651 C CA . GLN A 1 88 ? 12.440 -1.828 2.341 1.00 87.38 88 GLN A CA 1
ATOM 652 C C . GLN A 1 88 ? 13.767 -2.350 1.786 1.00 87.38 88 GLN A C 1
ATOM 654 O O . GLN A 1 88 ? 13.988 -2.262 0.583 1.00 87.38 88 GLN A O 1
ATOM 659 N N . ALA A 1 89 ? 14.624 -2.963 2.611 1.00 88.44 89 ALA A N 1
ATOM 660 C CA . ALA A 1 89 ? 15.858 -3.582 2.126 1.00 88.44 89 ALA A CA 1
ATOM 661 C C . ALA A 1 89 ? 15.575 -4.667 1.071 1.00 88.44 89 ALA A C 1
ATOM 663 O O . ALA A 1 89 ? 16.229 -4.703 0.028 1.00 88.44 89 ALA A O 1
ATOM 664 N N . PHE A 1 90 ? 14.562 -5.509 1.295 1.00 86.19 90 PHE A N 1
ATOM 665 C CA . PHE A 1 90 ? 14.146 -6.509 0.310 1.00 86.19 90 PHE A CA 1
ATOM 666 C C . PHE A 1 90 ? 13.522 -5.872 -0.940 1.00 86.19 90 PHE A C 1
ATOM 668 O O . PHE A 1 90 ? 13.856 -6.260 -2.061 1.00 86.19 90 PHE A O 1
ATOM 675 N N . GLN A 1 91 ? 12.671 -4.854 -0.769 1.00 87.19 91 GLN A N 1
ATOM 676 C CA . GLN A 1 91 ? 12.081 -4.104 -1.882 1.00 87.19 91 GLN A CA 1
ATOM 677 C C . GLN A 1 91 ? 13.150 -3.442 -2.763 1.00 87.19 91 GLN A C 1
ATOM 679 O O . GLN A 1 91 ? 13.019 -3.496 -3.982 1.00 87.19 91 GLN A O 1
ATOM 684 N N . VAL A 1 92 ? 14.230 -2.895 -2.186 1.00 90.75 92 VAL A N 1
ATOM 685 C CA . VAL A 1 92 ? 15.367 -2.345 -2.949 1.00 90.75 92 VAL A CA 1
ATOM 686 C C . VAL A 1 92 ? 16.033 -3.426 -3.792 1.00 90.75 92 VAL A C 1
ATOM 688 O O . VAL A 1 92 ? 16.269 -3.204 -4.978 1.00 90.75 92 VAL A O 1
ATOM 691 N N . VAL A 1 93 ? 16.314 -4.600 -3.217 1.00 91.06 93 VAL A N 1
ATOM 692 C CA . VAL A 1 93 ? 16.951 -5.707 -3.954 1.00 91.06 93 VAL A CA 1
ATOM 693 C C . VAL A 1 93 ? 16.087 -6.141 -5.138 1.00 91.06 93 VAL A C 1
ATOM 695 O O . VAL A 1 93 ? 16.590 -6.262 -6.256 1.00 91.06 93 VAL A O 1
ATOM 698 N N . VAL A 1 94 ? 14.781 -6.327 -4.919 1.00 89.94 94 VAL A N 1
ATOM 699 C CA . VAL A 1 94 ? 13.856 -6.708 -5.994 1.00 89.94 94 VAL A CA 1
ATOM 700 C C . VAL A 1 94 ? 13.723 -5.598 -7.034 1.00 89.94 94 VAL A C 1
ATOM 702 O O . VAL A 1 94 ? 13.790 -5.886 -8.228 1.00 89.94 94 VAL A O 1
ATOM 705 N N . ALA A 1 95 ? 13.594 -4.338 -6.612 1.00 90.25 95 ALA A N 1
ATOM 706 C CA . ALA A 1 95 ? 13.512 -3.201 -7.521 1.00 90.25 95 ALA A CA 1
ATOM 707 C C . ALA A 1 95 ? 14.755 -3.128 -8.414 1.00 90.25 95 ALA A C 1
ATOM 709 O O . ALA A 1 95 ? 14.623 -3.149 -9.634 1.00 90.25 95 ALA A O 1
ATOM 710 N N . LEU A 1 96 ? 15.964 -3.148 -7.847 1.00 90.25 96 LEU A N 1
ATOM 711 C CA . LEU A 1 96 ? 17.194 -3.127 -8.643 1.00 90.25 96 LEU A CA 1
ATOM 712 C C . LEU A 1 96 ? 17.229 -4.266 -9.672 1.00 90.25 96 LEU A C 1
ATOM 714 O O . LEU A 1 96 ? 17.578 -4.022 -10.825 1.00 90.25 96 LEU A O 1
ATOM 718 N N . GLY A 1 97 ? 16.790 -5.477 -9.313 1.00 89.38 97 GLY A N 1
ATOM 719 C CA . GLY A 1 97 ? 16.663 -6.588 -10.264 1.00 89.38 97 GLY A CA 1
ATOM 720 C C . GLY A 1 97 ? 15.656 -6.325 -11.395 1.00 89.38 97 GLY A C 1
ATOM 721 O O . GLY A 1 97 ? 15.939 -6.612 -12.557 1.00 89.38 97 GLY A O 1
ATOM 722 N N . LEU A 1 98 ? 14.498 -5.735 -11.081 1.00 88.38 98 LEU A N 1
ATOM 723 C CA . LEU A 1 98 ? 13.472 -5.385 -12.072 1.00 88.38 98 LEU A CA 1
ATOM 724 C C . LEU A 1 98 ? 13.932 -4.285 -13.036 1.00 88.38 98 LEU A C 1
ATOM 726 O O . LEU A 1 98 ? 13.618 -4.351 -14.225 1.00 88.38 98 LEU A O 1
ATOM 730 N N . PHE A 1 99 ? 14.656 -3.289 -12.523 1.00 85.25 99 PHE A N 1
ATOM 731 C CA . PHE A 1 99 ? 15.091 -2.116 -13.278 1.00 85.25 99 PHE A CA 1
ATOM 732 C C . PHE A 1 99 ? 16.377 -2.352 -14.086 1.00 85.25 99 PHE A C 1
ATOM 734 O O . PHE A 1 99 ? 16.547 -1.734 -15.130 1.00 85.25 99 PHE A O 1
ATOM 741 N N . THR A 1 100 ? 17.251 -3.269 -13.657 1.00 83.00 100 THR A N 1
ATOM 742 C CA . THR A 1 100 ? 18.489 -3.624 -14.386 1.00 83.00 100 THR A CA 1
ATOM 743 C C . THR A 1 100 ? 18.309 -4.770 -15.388 1.00 83.00 100 THR A C 1
ATOM 745 O O . THR A 1 100 ? 19.173 -4.996 -16.235 1.00 83.00 100 THR A O 1
ATOM 748 N N . GLY A 1 101 ? 17.202 -5.516 -15.305 1.00 73.56 101 GLY A N 1
ATOM 749 C CA . GLY A 1 101 ? 16.947 -6.672 -16.161 1.00 73.56 101 GLY A CA 1
ATOM 750 C C . GLY A 1 101 ? 16.748 -6.311 -17.646 1.00 73.56 101 GLY A C 1
ATOM 751 O O . GLY A 1 101 ? 16.142 -5.281 -17.959 1.00 73.56 101 GLY A O 1
ATOM 752 N N . PRO A 1 102 ? 17.181 -7.177 -18.588 1.00 60.62 102 PRO A N 1
ATOM 753 C CA . PRO A 1 102 ? 17.050 -6.947 -20.023 1.00 60.62 102 PRO A CA 1
ATOM 754 C C . PRO A 1 102 ? 15.576 -6.990 -20.409 1.00 60.62 102 PRO A C 1
ATOM 756 O O . PRO A 1 102 ? 14.978 -8.050 -20.579 1.00 60.62 102 PRO A O 1
ATOM 759 N N . THR A 1 103 ? 14.955 -5.824 -20.506 1.00 59.88 103 THR A N 1
ATOM 760 C CA . THR A 1 103 ? 13.534 -5.734 -20.806 1.00 59.88 103 THR A CA 1
ATOM 761 C C . THR A 1 103 ? 13.318 -4.656 -21.853 1.00 59.88 103 THR A C 1
ATOM 763 O O . THR A 1 103 ? 13.489 -3.465 -21.610 1.00 59.88 103 THR A O 1
ATOM 766 N N . LEU A 1 104 ? 12.967 -5.103 -23.060 1.00 52.84 104 LEU A N 1
ATOM 767 C CA . LEU A 1 104 ? 12.509 -4.255 -24.157 1.00 52.84 104 LEU A CA 1
ATOM 768 C C . LEU A 1 104 ? 11.171 -3.631 -23.745 1.00 52.84 104 LEU A C 1
ATOM 770 O O . LEU A 1 104 ? 10.106 -4.190 -23.992 1.00 52.84 104 LEU A O 1
ATOM 774 N N . ARG A 1 105 ? 11.227 -2.499 -23.045 1.00 65.69 105 ARG A N 1
ATOM 775 C CA . ARG A 1 105 ? 10.050 -1.808 -22.511 1.00 65.69 105 ARG A CA 1
ATOM 776 C C . ARG A 1 105 ? 9.782 -0.576 -23.357 1.00 65.69 105 ARG A C 1
ATOM 778 O O . ARG A 1 105 ? 10.494 0.419 -23.276 1.00 65.69 105 ARG A O 1
ATOM 785 N N . HIS A 1 106 ? 8.770 -0.674 -24.207 1.00 58.78 106 HIS A N 1
ATOM 786 C CA . HIS A 1 106 ? 8.246 0.470 -24.939 1.00 58.78 106 HIS A CA 1
ATOM 787 C C . HIS A 1 106 ? 7.199 1.202 -24.106 1.00 58.78 106 HIS A C 1
ATOM 789 O O . HIS A 1 106 ? 6.508 0.604 -23.283 1.00 58.78 106 HIS A O 1
ATOM 795 N N . TRP A 1 107 ? 7.045 2.497 -24.375 1.00 58.62 107 TRP A N 1
ATOM 796 C CA . TRP A 1 107 ? 5.895 3.256 -23.907 1.00 58.62 107 TRP A CA 1
ATOM 797 C C . TRP A 1 107 ? 4.609 2.581 -24.392 1.00 58.62 107 TRP A C 1
ATOM 799 O O . TRP A 1 107 ? 4.366 2.467 -25.595 1.00 58.62 107 TRP A O 1
ATOM 809 N N . SER A 1 108 ? 3.787 2.126 -23.453 1.00 67.50 108 SER A N 1
ATOM 810 C CA . SER A 1 108 ? 2.482 1.553 -23.746 1.00 67.50 108 SER A CA 1
ATOM 811 C C . SER A 1 108 ? 1.420 2.367 -23.028 1.00 67.50 108 SER A C 1
ATOM 813 O O . SER A 1 108 ? 1.353 2.375 -21.798 1.00 67.50 108 SER A O 1
ATOM 815 N N . SER A 1 109 ? 0.554 3.020 -23.803 1.00 76.88 109 SER A N 1
ATOM 816 C CA . SER A 1 109 ? -0.634 3.679 -23.270 1.00 76.88 109 SER A CA 1
ATOM 817 C C . SER A 1 109 ? -1.409 2.708 -22.366 1.00 76.88 109 SER A C 1
ATOM 819 O O . SER A 1 109 ? -1.707 1.570 -22.742 1.00 76.88 109 SER A O 1
ATOM 821 N N . GLY A 1 110 ? -1.694 3.142 -21.137 1.00 87.06 110 GLY A N 1
ATOM 822 C CA . GLY A 1 110 ? -2.436 2.350 -20.154 1.00 87.06 110 GLY A CA 1
ATOM 823 C C . GLY A 1 110 ? -1.615 1.337 -19.343 1.00 87.06 110 GLY A C 1
ATOM 824 O O . GLY A 1 110 ? -2.225 0.536 -18.633 1.00 87.06 110 GLY A O 1
ATOM 825 N N . SER A 1 111 ? -0.275 1.359 -19.399 1.00 91.62 111 SER A N 1
ATOM 826 C CA . SER A 1 111 ? 0.586 0.522 -18.538 1.00 91.62 111 SER A CA 1
ATOM 827 C C . SER A 1 111 ? 0.243 0.681 -17.052 1.00 91.62 111 SER A C 1
ATOM 829 O O . SER A 1 111 ? 0.056 -0.318 -16.360 1.00 91.62 111 SER A O 1
ATOM 831 N N . MET A 1 112 ? 0.022 1.917 -16.589 1.00 91.50 112 MET A N 1
ATOM 832 C CA . MET A 1 112 ? -0.423 2.205 -15.219 1.00 91.50 112 MET A CA 1
ATOM 833 C C . MET A 1 112 ? -1.741 1.514 -14.861 1.00 91.50 112 MET A C 1
ATOM 835 O O . MET A 1 112 ? -1.808 0.831 -13.845 1.00 91.50 112 MET A O 1
ATOM 839 N N . GLY A 1 113 ? -2.774 1.638 -15.700 1.00 94.81 113 GLY A N 1
ATOM 840 C CA . GLY A 1 113 ? -4.082 1.028 -15.436 1.00 94.81 113 GLY A CA 1
ATOM 841 C C . GLY A 1 113 ? -4.020 -0.500 -15.397 1.00 94.81 113 GLY A C 1
ATOM 842 O O . GLY A 1 113 ? -4.605 -1.121 -14.510 1.00 94.81 113 GLY A O 1
ATOM 843 N N . ARG A 1 114 ? -3.245 -1.119 -16.301 1.00 95.06 114 ARG A N 1
ATOM 844 C CA . ARG A 1 114 ? -2.990 -2.568 -16.255 1.00 95.06 114 ARG A CA 1
ATOM 845 C C . ARG A 1 114 ? -2.237 -2.965 -14.989 1.00 95.06 114 ARG A C 1
ATOM 847 O O . ARG A 1 114 ? -2.603 -3.955 -14.368 1.00 95.06 114 ARG A O 1
ATOM 854 N N . GLY A 1 115 ? -1.228 -2.191 -14.593 1.00 95.69 115 GLY A N 1
ATOM 855 C CA . GLY A 1 115 ? -0.487 -2.415 -13.352 1.00 95.69 115 GLY A CA 1
ATOM 856 C C . GLY A 1 115 ? -1.379 -2.350 -12.118 1.00 95.69 115 GLY A C 1
ATOM 857 O O . GLY A 1 115 ? -1.314 -3.247 -11.288 1.00 95.69 115 GLY A O 1
ATOM 858 N N . MET A 1 116 ? -2.266 -1.353 -12.035 1.00 96.25 116 MET A N 1
ATOM 859 C CA . MET A 1 116 ? -3.253 -1.248 -10.952 1.00 96.25 116 MET A CA 1
ATOM 860 C C . MET A 1 116 ? -4.163 -2.479 -10.917 1.00 96.25 116 MET A C 1
ATOM 862 O O . MET A 1 116 ? -4.350 -3.067 -9.859 1.00 96.25 116 MET A O 1
ATOM 866 N N . GLY A 1 117 ? -4.668 -2.918 -12.076 1.00 97.12 117 GLY A N 1
ATOM 867 C CA . GLY A 1 117 ? -5.501 -4.118 -12.169 1.00 97.12 117 GLY A CA 1
ATOM 868 C C . GLY A 1 117 ? -4.775 -5.397 -11.739 1.00 97.12 117 GLY A C 1
ATOM 869 O O . GLY A 1 117 ? -5.352 -6.216 -11.022 1.00 97.12 117 GLY A O 1
ATOM 870 N N . VAL A 1 118 ? -3.509 -5.569 -12.134 1.00 97.38 118 VAL A N 1
ATOM 871 C CA . VAL A 1 118 ? -2.686 -6.719 -11.718 1.00 97.38 118 VAL A CA 1
ATOM 872 C C . VAL A 1 118 ? -2.428 -6.684 -10.213 1.00 97.38 118 VAL A C 1
ATOM 874 O O . VAL A 1 118 ? -2.624 -7.707 -9.554 1.00 97.38 118 VAL A O 1
ATOM 877 N N . LEU A 1 119 ? -2.056 -5.523 -9.663 1.00 95.50 119 LEU A N 1
ATOM 878 C CA . LEU A 1 119 ? -1.788 -5.372 -8.235 1.00 95.50 119 LEU A CA 1
ATOM 879 C C . LEU A 1 119 ? -3.035 -5.663 -7.403 1.00 95.50 119 LEU A C 1
ATOM 881 O O . LEU A 1 119 ? -2.973 -6.508 -6.518 1.00 95.50 119 LEU A O 1
ATOM 885 N N . ASP A 1 120 ? -4.166 -5.034 -7.730 1.00 96.44 120 ASP A N 1
ATOM 886 C CA . ASP A 1 120 ? -5.437 -5.233 -7.027 1.00 96.44 120 ASP A CA 1
ATOM 887 C C . ASP A 1 120 ? -5.895 -6.695 -7.075 1.00 96.44 120 ASP A C 1
ATOM 889 O O . ASP A 1 120 ? -6.438 -7.215 -6.101 1.00 96.44 120 ASP A O 1
ATOM 893 N N . THR A 1 121 ? -5.672 -7.374 -8.206 1.00 97.44 121 THR A N 1
ATOM 894 C CA . THR A 1 121 ? -5.976 -8.805 -8.353 1.00 97.44 121 THR A CA 1
ATOM 895 C C . THR A 1 121 ? -5.111 -9.639 -7.421 1.00 97.44 121 THR A C 1
ATOM 897 O O . THR A 1 121 ? -5.636 -10.423 -6.630 1.00 97.44 121 THR A O 1
ATOM 900 N N . TRP A 1 122 ? -3.790 -9.458 -7.479 1.00 96.00 122 TRP A N 1
ATOM 901 C CA . TRP A 1 122 ? -2.857 -10.182 -6.620 1.00 96.00 122 TRP A CA 1
ATOM 902 C C . TRP A 1 122 ? -3.178 -9.970 -5.140 1.00 96.00 122 TRP A C 1
ATOM 904 O O . TRP A 1 122 ? -3.372 -10.933 -4.397 1.00 96.00 122 TRP A O 1
ATOM 914 N N . GLN A 1 123 ? -3.291 -8.706 -4.743 1.00 92.75 123 GLN A N 1
ATOM 915 C CA . GLN A 1 123 ? -3.558 -8.293 -3.376 1.00 92.75 123 GLN A CA 1
ATOM 916 C C . GLN A 1 123 ? -4.867 -8.880 -2.862 1.00 92.75 123 GLN A C 1
ATOM 918 O O . GLN A 1 123 ? -4.862 -9.552 -1.835 1.00 92.75 123 GLN A O 1
ATOM 923 N N . TYR A 1 124 ? -5.972 -8.723 -3.598 1.00 95.25 124 TYR A N 1
ATOM 924 C CA . TYR A 1 124 ? -7.268 -9.246 -3.171 1.00 95.25 124 TYR A CA 1
ATOM 925 C C . TYR A 1 124 ? -7.234 -10.760 -2.928 1.00 95.25 124 TYR A C 1
ATOM 927 O O . TYR A 1 124 ? -7.627 -11.233 -1.857 1.00 95.25 124 TYR A O 1
ATOM 935 N N . PHE A 1 125 ? -6.777 -11.536 -3.917 1.00 96.06 125 PHE A N 1
ATOM 936 C CA . PHE A 1 125 ? -6.861 -12.994 -3.840 1.00 96.06 125 PHE A CA 1
ATOM 937 C C . PHE A 1 125 ? -5.915 -13.562 -2.790 1.00 96.06 125 PHE A C 1
ATOM 939 O O . PHE A 1 125 ? -6.317 -14.449 -2.036 1.00 96.06 125 PHE A O 1
ATOM 946 N N . MET A 1 126 ? -4.693 -13.039 -2.695 1.00 91.75 126 MET A N 1
ATOM 947 C CA . MET A 1 126 ? -3.733 -13.502 -1.699 1.00 91.75 126 MET A CA 1
ATOM 948 C C . MET A 1 126 ? -4.145 -13.084 -0.288 1.00 91.75 126 MET A C 1
ATOM 950 O O . MET A 1 126 ? -4.112 -13.917 0.620 1.00 91.75 126 MET A O 1
ATOM 954 N N . HIS A 1 127 ? -4.605 -11.843 -0.108 1.00 90.19 127 HIS A N 1
ATOM 955 C CA . HIS A 1 127 ? -5.100 -11.358 1.177 1.00 90.19 127 HIS A CA 1
ATOM 956 C C . HIS A 1 127 ? -6.278 -12.206 1.664 1.00 90.19 127 HIS A C 1
ATOM 958 O O . HIS A 1 127 ? -6.220 -12.807 2.739 1.00 90.19 127 HIS A O 1
ATOM 964 N N . ARG A 1 128 ? -7.301 -12.384 0.819 1.00 92.12 128 ARG A N 1
ATOM 965 C CA . ARG A 1 128 ? -8.445 -13.247 1.134 1.00 92.12 128 ARG A CA 1
ATOM 966 C C . ARG A 1 128 ? -8.025 -14.688 1.405 1.00 92.12 128 ARG A C 1
ATOM 968 O O . ARG A 1 128 ? -8.536 -15.308 2.337 1.00 92.12 128 ARG A O 1
ATOM 975 N N . TYR A 1 129 ? -7.115 -15.242 0.607 1.00 92.12 129 TYR A N 1
ATOM 976 C CA . TYR A 1 129 ? -6.635 -16.608 0.800 1.00 92.12 129 TYR A CA 1
ATOM 977 C C . TYR A 1 129 ? -5.987 -16.787 2.176 1.00 92.12 129 TYR A C 1
ATOM 979 O O . TYR A 1 129 ? -6.277 -17.767 2.864 1.00 92.12 129 TYR A O 1
ATOM 987 N N . MET A 1 130 ? -5.185 -15.815 2.615 1.00 86.81 130 MET A N 1
ATOM 988 C CA . MET A 1 130 ? -4.563 -15.818 3.939 1.00 86.81 130 MET A CA 1
ATOM 989 C C . MET A 1 130 ? -5.572 -15.713 5.088 1.00 86.81 130 MET A C 1
ATOM 991 O O . MET A 1 130 ? -5.366 -16.359 6.112 1.00 86.81 130 MET A O 1
ATOM 995 N N . HIS A 1 131 ? -6.681 -14.992 4.911 1.00 86.62 131 HIS A N 1
ATOM 996 C CA . HIS A 1 131 ? -7.762 -14.946 5.904 1.00 86.62 131 HIS A CA 1
ATOM 997 C C . HIS A 1 131 ? -8.609 -16.219 5.957 1.00 86.62 131 HIS A C 1
ATOM 999 O O . HIS A 1 131 ? -9.021 -16.661 7.029 1.00 86.62 131 HIS A O 1
ATOM 1005 N N . VAL A 1 132 ? -8.902 -16.816 4.802 1.00 89.06 132 VAL A N 1
ATOM 1006 C CA . VAL A 1 132 ? -9.801 -17.976 4.717 1.00 89.06 132 VAL A CA 1
ATOM 1007 C C . VAL A 1 132 ? -9.075 -19.276 5.070 1.00 89.06 132 VAL A C 1
ATOM 1009 O O . VAL A 1 132 ? -9.660 -20.184 5.669 1.00 89.06 132 VAL A O 1
ATOM 1012 N N . ASN A 1 133 ? -7.792 -19.388 4.727 1.00 91.38 133 ASN A N 1
ATOM 1013 C CA . ASN A 1 133 ? -6.993 -20.559 5.051 1.00 91.38 133 ASN A CA 1
ATOM 1014 C C . ASN A 1 133 ? -6.587 -20.532 6.533 1.00 91.38 133 ASN A C 1
ATOM 1016 O O . ASN A 1 133 ? -5.687 -19.799 6.924 1.00 91.38 133 ASN A O 1
ATOM 1020 N N . LYS A 1 134 ? -7.196 -21.396 7.359 1.00 88.06 134 LYS A N 1
ATOM 1021 C CA . LYS A 1 134 ? -6.930 -21.475 8.811 1.00 88.06 134 LYS A CA 1
ATOM 1022 C C . LYS A 1 134 ? -5.450 -21.652 9.163 1.00 88.06 134 LYS A C 1
ATOM 1024 O O . LYS A 1 134 ? -5.012 -21.153 10.197 1.00 88.06 134 LYS A O 1
ATOM 1029 N N . PHE A 1 135 ? -4.697 -22.394 8.348 1.00 89.75 135 PHE A N 1
ATOM 1030 C CA . PHE A 1 135 ? -3.275 -22.616 8.590 1.00 89.75 135 PHE A CA 1
ATOM 1031 C C . PHE A 1 135 ? -2.485 -21.333 8.351 1.00 89.75 135 PHE A C 1
ATOM 1033 O O . PHE A 1 135 ? -1.738 -20.922 9.238 1.00 89.75 135 PHE A O 1
ATOM 1040 N N . LEU A 1 136 ? -2.683 -20.695 7.194 1.00 84.88 136 LEU A N 1
ATOM 1041 C CA . LEU A 1 136 ? -2.007 -19.443 6.861 1.00 84.88 136 LEU A CA 1
ATOM 1042 C C . LEU A 1 136 ? -2.433 -18.324 7.799 1.00 84.88 136 LEU A C 1
ATOM 1044 O O . LEU A 1 136 ? -1.569 -17.604 8.279 1.00 84.88 136 LEU A O 1
ATOM 1048 N N . TYR A 1 137 ? -3.716 -18.247 8.149 1.00 83.88 137 TYR A N 1
ATOM 1049 C CA . TYR A 1 137 ? -4.210 -17.290 9.125 1.00 83.88 137 TYR A CA 1
ATOM 1050 C C . TYR A 1 137 ? -3.457 -17.423 10.450 1.00 83.88 137 TYR A C 1
ATOM 1052 O O . TYR A 1 137 ? -2.796 -16.489 10.882 1.00 83.88 137 TYR A O 1
ATOM 1060 N N . LYS A 1 138 ? -3.477 -18.623 11.047 1.00 82.12 138 LYS A N 1
ATOM 1061 C CA . LYS A 1 138 ? -2.914 -18.879 12.381 1.00 82.12 138 LYS A CA 1
ATOM 1062 C C . LYS A 1 138 ? -1.385 -18.801 12.446 1.00 82.12 138 LYS A C 1
ATOM 1064 O O . LYS A 1 138 ? -0.842 -18.567 13.524 1.00 82.12 138 LYS A O 1
ATOM 1069 N N . HIS A 1 139 ? -0.676 -19.112 11.362 1.00 80.81 139 HIS A N 1
ATOM 1070 C CA . HIS A 1 139 ? 0.787 -19.254 11.399 1.00 80.81 139 HIS A CA 1
ATOM 1071 C C . HIS A 1 139 ? 1.541 -18.164 10.649 1.00 80.81 139 HIS A C 1
ATOM 1073 O O . HIS A 1 139 ? 2.720 -17.984 10.932 1.00 80.81 139 HIS A O 1
ATOM 1079 N N . VAL A 1 140 ? 0.890 -17.466 9.719 1.00 74.31 140 VAL A N 1
ATOM 1080 C CA . VAL A 1 140 ? 1.532 -16.474 8.852 1.00 74.31 140 VAL A CA 1
ATOM 1081 C C . VAL A 1 140 ? 0.836 -15.132 8.994 1.00 74.31 140 VAL A C 1
ATOM 1083 O O . VAL A 1 140 ? 1.456 -14.182 9.443 1.00 74.31 140 VAL A O 1
ATOM 1086 N N . HIS A 1 141 ? -0.452 -15.057 8.661 1.00 76.44 141 HIS A N 1
ATOM 1087 C CA . HIS A 1 141 ? -1.151 -13.786 8.550 1.00 76.44 141 HIS A CA 1
ATOM 1088 C C . HIS A 1 141 ? -1.304 -13.079 9.881 1.00 76.44 141 HIS A C 1
ATOM 1090 O O . HIS A 1 141 ? -0.852 -11.953 9.995 1.00 76.44 141 HIS A O 1
ATOM 1096 N N . SER A 1 142 ? -1.858 -13.757 10.884 1.00 71.62 142 SER A N 1
ATOM 1097 C CA . SER A 1 142 ? -2.098 -13.142 12.183 1.00 71.62 142 SER A CA 1
ATOM 1098 C C . SER A 1 142 ? -0.764 -12.831 12.897 1.00 71.62 142 SER A C 1
ATOM 1100 O O . SER A 1 142 ? -0.542 -11.738 13.412 1.00 71.62 142 SER A O 1
ATOM 1102 N N . LYS A 1 143 ? 0.197 -13.762 12.821 1.00 68.25 143 LYS A N 1
ATOM 1103 C CA . LYS A 1 143 ? 1.482 -13.664 13.533 1.00 68.25 143 LYS A CA 1
ATOM 1104 C C . LYS A 1 143 ? 2.480 -12.699 12.916 1.00 68.25 143 LYS A C 1
ATOM 1106 O O . LYS A 1 143 ? 3.210 -12.022 13.637 1.00 68.25 143 LYS A O 1
ATOM 1111 N N . ASP A 1 144 ? 2.576 -12.702 11.592 1.00 66.56 144 ASP A N 1
ATOM 1112 C CA . ASP A 1 144 ? 3.615 -11.990 10.859 1.00 66.56 144 ASP A CA 1
ATOM 1113 C C . ASP A 1 144 ? 3.024 -11.241 9.664 1.00 66.56 144 ASP A C 1
ATOM 1115 O O . ASP A 1 144 ? 3.294 -11.512 8.491 1.00 66.56 144 ASP A O 1
ATOM 1119 N N . HIS A 1 145 ? 2.221 -10.232 9.993 1.00 66.19 145 HIS A N 1
ATOM 1120 C CA . HIS A 1 145 ? 1.730 -9.256 9.027 1.00 66.19 145 HIS A CA 1
ATOM 1121 C C . HIS A 1 145 ? 2.864 -8.552 8.255 1.00 66.19 145 HIS A C 1
ATOM 1123 O O . HIS A 1 145 ? 2.635 -8.115 7.132 1.00 66.19 145 HIS A O 1
ATOM 1129 N N . THR A 1 146 ? 4.083 -8.477 8.812 1.00 59.44 146 THR A N 1
ATOM 1130 C CA . THR A 1 146 ? 5.260 -7.924 8.113 1.00 59.44 146 THR A CA 1
ATOM 1131 C C . THR A 1 146 ? 5.657 -8.824 6.949 1.00 59.44 146 THR A C 1
ATOM 1133 O O . THR A 1 146 ? 5.832 -8.358 5.825 1.00 59.44 146 THR A O 1
ATOM 1136 N N . LEU A 1 147 ? 5.751 -10.135 7.192 1.00 65.25 147 LEU A N 1
ATOM 1137 C CA . LEU A 1 147 ? 6.002 -11.130 6.151 1.00 65.25 147 LEU A CA 1
ATOM 1138 C C . LEU A 1 147 ? 4.864 -11.171 5.126 1.00 65.25 147 LEU A C 1
ATOM 1140 O O . LEU A 1 147 ? 5.116 -11.311 3.931 1.00 65.25 147 LEU A O 1
ATOM 1144 N N . VAL A 1 148 ? 3.618 -11.017 5.573 1.00 70.75 148 VAL A N 1
ATOM 1145 C CA . VAL A 1 148 ? 2.470 -10.906 4.667 1.00 70.75 148 VAL A CA 1
ATOM 1146 C C . VAL A 1 148 ? 2.569 -9.678 3.772 1.00 70.75 148 VAL A C 1
ATOM 1148 O O . VAL A 1 148 ? 2.456 -9.831 2.558 1.00 70.75 148 VAL A O 1
ATOM 1151 N N . GLY A 1 149 ? 2.820 -8.495 4.338 1.00 68.56 149 GLY A N 1
ATOM 1152 C CA . GLY A 1 149 ? 3.009 -7.260 3.576 1.00 68.56 149 GLY A CA 1
ATOM 1153 C C . GLY A 1 149 ? 4.170 -7.383 2.592 1.00 68.56 149 GLY A C 1
ATOM 1154 O O . GLY A 1 149 ? 4.028 -7.061 1.418 1.00 68.56 149 GLY A O 1
ATOM 1155 N N . LEU A 1 150 ? 5.286 -7.979 3.019 1.00 69.50 150 LEU A N 1
ATOM 1156 C CA . LEU A 1 150 ? 6.430 -8.262 2.155 1.00 69.50 150 LEU A CA 1
ATOM 1157 C C . LEU A 1 150 ? 6.051 -9.130 0.944 1.00 69.50 150 LEU A C 1
ATOM 1159 O O . LEU A 1 150 ? 6.374 -8.786 -0.194 1.00 69.50 150 LEU A O 1
ATOM 1163 N N . ILE A 1 151 ? 5.367 -10.255 1.174 1.00 74.62 151 ILE A N 1
ATOM 1164 C CA . ILE A 1 151 ? 4.965 -11.176 0.101 1.00 74.62 151 ILE A CA 1
ATOM 1165 C C . ILE A 1 151 ? 3.960 -10.498 -0.830 1.00 74.62 151 ILE A C 1
ATOM 1167 O O . ILE A 1 151 ? 4.110 -10.560 -2.051 1.00 74.62 151 ILE A O 1
ATOM 1171 N N . LEU A 1 152 ? 2.941 -9.854 -0.266 1.00 82.50 152 LEU A N 1
ATOM 1172 C CA . LEU A 1 152 ? 1.894 -9.192 -1.031 1.00 82.50 152 LEU A CA 1
ATOM 1173 C C . LEU A 1 152 ? 2.458 -8.064 -1.896 1.00 82.50 152 LEU A C 1
ATOM 1175 O O . LEU A 1 152 ? 2.245 -8.064 -3.110 1.00 82.50 152 LEU A O 1
ATOM 1179 N N . ASP A 1 153 ? 3.238 -7.165 -1.306 1.00 83.25 153 ASP A N 1
ATOM 1180 C CA . ASP A 1 153 ? 3.676 -5.941 -1.969 1.00 83.25 153 ASP A CA 1
ATOM 1181 C C . ASP A 1 153 ? 4.840 -6.183 -2.916 1.00 83.25 153 ASP A C 1
ATOM 1183 O O . ASP A 1 153 ? 4.848 -5.662 -4.032 1.00 83.25 153 ASP A O 1
ATOM 1187 N N . THR A 1 154 ? 5.830 -6.986 -2.512 1.00 85.31 154 THR A N 1
ATOM 1188 C CA . THR A 1 154 ? 7.001 -7.211 -3.361 1.00 85.31 154 THR A CA 1
ATOM 1189 C C . THR A 1 154 ? 6.662 -8.102 -4.551 1.00 85.31 154 THR A C 1
ATOM 1191 O O . THR A 1 154 ? 7.012 -7.759 -5.682 1.00 85.31 154 THR A O 1
ATOM 1194 N N . VAL A 1 155 ? 5.942 -9.210 -4.338 1.00 88.94 155 VAL A N 1
ATOM 1195 C CA . VAL A 1 155 ? 5.545 -10.088 -5.451 1.00 88.94 155 VAL A CA 1
ATOM 1196 C C . VAL A 1 155 ? 4.476 -9.413 -6.305 1.00 88.94 155 VAL A C 1
ATOM 1198 O O . VAL A 1 155 ? 4.603 -9.394 -7.529 1.00 88.94 155 VAL A O 1
ATOM 1201 N N . GLY A 1 156 ? 3.469 -8.790 -5.687 1.00 91.25 156 GLY A N 1
ATOM 1202 C CA . GLY A 1 156 ? 2.420 -8.067 -6.405 1.00 91.25 156 GLY A CA 1
ATOM 1203 C C . GLY A 1 156 ? 2.970 -6.906 -7.229 1.00 91.25 156 GLY A C 1
ATOM 1204 O O . GLY A 1 156 ? 2.604 -6.747 -8.395 1.00 91.25 156 GLY A O 1
ATOM 1205 N N . GLY A 1 157 ? 3.901 -6.132 -6.668 1.00 91.62 157 GLY A N 1
ATOM 1206 C CA . GLY A 1 157 ? 4.586 -5.048 -7.367 1.00 91.62 157 GLY A CA 1
ATOM 1207 C C . GLY A 1 157 ? 5.426 -5.544 -8.546 1.00 91.62 157 GLY A C 1
ATOM 1208 O O . GLY A 1 157 ? 5.313 -5.006 -9.649 1.00 91.62 157 GLY A O 1
ATOM 1209 N N . ALA A 1 158 ? 6.207 -6.612 -8.353 1.00 92.06 158 ALA A N 1
ATOM 1210 C CA . ALA A 1 158 ? 6.992 -7.224 -9.424 1.00 92.06 158 ALA A CA 1
ATOM 1211 C C . ALA A 1 158 ? 6.104 -7.757 -10.558 1.00 92.06 158 ALA A C 1
ATOM 1213 O O . ALA A 1 158 ? 6.354 -7.460 -11.729 1.00 92.06 158 ALA A O 1
ATOM 1214 N N . LEU A 1 159 ? 5.030 -8.482 -10.224 1.00 93.56 159 LEU A N 1
ATOM 1215 C CA . LEU A 1 159 ? 4.048 -8.963 -11.198 1.00 93.56 159 LEU A CA 1
ATOM 1216 C C . LEU A 1 159 ? 3.401 -7.805 -11.951 1.00 93.56 159 LEU A C 1
ATOM 1218 O O . LEU A 1 159 ? 3.305 -7.852 -13.174 1.00 93.56 159 LEU A O 1
ATOM 1222 N N . SER A 1 160 ? 3.018 -6.742 -11.246 1.00 94.12 160 SER A N 1
ATOM 1223 C CA . SER A 1 160 ? 2.420 -5.556 -11.861 1.00 94.12 160 SER A CA 1
ATOM 1224 C C . SER A 1 160 ? 3.365 -4.925 -12.868 1.00 94.12 160 SER A C 1
ATOM 1226 O O . SER A 1 160 ? 2.964 -4.678 -14.001 1.00 94.12 160 SER A O 1
ATOM 1228 N N . PHE A 1 161 ? 4.632 -4.734 -12.505 1.00 92.00 161 PHE A N 1
ATOM 1229 C CA . PHE A 1 161 ? 5.638 -4.138 -13.382 1.00 92.00 161 PHE A CA 1
ATOM 1230 C C . PHE A 1 161 ? 5.986 -5.010 -14.597 1.00 92.00 161 PHE A C 1
ATOM 1232 O O . PHE A 1 161 ? 6.225 -4.487 -15.689 1.00 92.00 161 PHE A O 1
ATOM 1239 N N . LEU A 1 162 ? 6.017 -6.335 -14.432 1.00 91.69 162 LEU A N 1
ATOM 1240 C CA . LEU A 1 162 ? 6.337 -7.277 -15.509 1.00 91.69 162 LEU A CA 1
ATOM 1241 C C . LEU A 1 162 ? 5.149 -7.492 -16.455 1.00 91.69 162 LEU A C 1
ATOM 1243 O O . LEU A 1 162 ? 5.292 -7.323 -17.663 1.00 91.69 162 LEU A O 1
ATOM 1247 N N . VAL A 1 163 ? 3.969 -7.811 -15.918 1.00 92.50 163 VAL A N 1
ATOM 1248 C CA . VAL A 1 163 ? 2.771 -8.157 -16.705 1.00 92.50 163 VAL A CA 1
ATOM 1249 C C . VAL A 1 163 ? 2.196 -6.941 -17.429 1.00 92.50 163 VAL A C 1
ATOM 1251 O O . VAL A 1 163 ? 1.707 -7.059 -18.550 1.00 92.50 163 VAL A O 1
ATOM 1254 N N . SER A 1 164 ? 2.259 -5.752 -16.823 1.00 91.31 164 SER A N 1
ATOM 1255 C CA . SER A 1 164 ? 1.742 -4.535 -17.465 1.00 91.31 164 SER A CA 1
ATOM 1256 C C . SER A 1 164 ? 2.659 -3.976 -18.558 1.00 91.31 164 SER A C 1
ATOM 1258 O O . SER A 1 164 ? 2.208 -3.123 -19.333 1.00 91.31 164 SER A O 1
ATOM 1260 N N . GLY A 1 165 ? 3.911 -4.447 -18.636 1.00 88.75 165 GLY A N 1
ATOM 1261 C CA . GLY A 1 165 ? 4.912 -3.966 -19.588 1.00 88.75 165 GLY A CA 1
ATOM 1262 C C . GLY A 1 165 ? 5.352 -2.520 -19.339 1.00 88.75 165 GLY A C 1
ATOM 1263 O O . GLY A 1 165 ? 5.655 -1.811 -20.293 1.00 88.75 165 GLY A O 1
ATOM 1264 N N . MET A 1 166 ? 5.340 -2.061 -18.082 1.00 89.75 166 MET A N 1
ATOM 1265 C CA . MET A 1 166 ? 5.763 -0.706 -17.700 1.00 89.75 166 MET A CA 1
ATOM 1266 C C . MET A 1 166 ? 7.188 -0.397 -18.154 1.00 89.75 166 MET A C 1
ATOM 1268 O O . MET A 1 166 ? 8.063 -1.254 -18.046 1.00 89.75 166 MET A O 1
ATOM 1272 N N . SER A 1 167 ? 7.4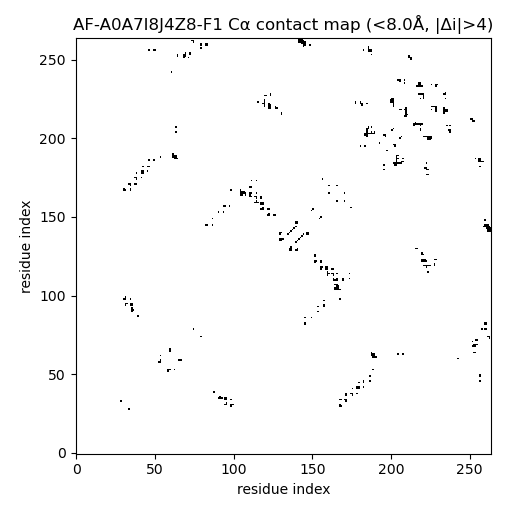44 0.839 -18.586 1.00 88.62 167 SER A N 1
ATOM 1273 C CA . SER A 1 167 ? 8.811 1.373 -18.651 1.00 88.62 167 SER A CA 1
ATOM 1274 C C . SER A 1 167 ? 9.382 1.591 -17.242 1.00 88.62 167 SER A C 1
ATOM 1276 O O . SER A 1 167 ? 8.635 1.589 -16.263 1.00 88.62 167 SER A O 1
ATOM 1278 N N . ALA A 1 168 ? 10.695 1.814 -17.113 1.00 87.75 168 ALA A N 1
ATOM 1279 C CA . ALA A 1 168 ? 11.290 2.186 -15.826 1.00 87.75 168 ALA A CA 1
ATOM 1280 C C . ALA A 1 168 ? 10.603 3.434 -15.234 1.00 87.75 168 ALA A C 1
ATOM 1282 O O . ALA A 1 168 ? 10.180 3.442 -14.079 1.00 87.75 168 ALA A O 1
ATOM 1283 N N . ARG A 1 169 ? 10.370 4.456 -16.062 1.00 88.06 169 ARG A N 1
ATOM 1284 C CA . ARG A 1 169 ? 9.644 5.670 -15.663 1.00 88.06 169 ARG A CA 1
ATOM 1285 C C . ARG A 1 169 ? 8.233 5.372 -15.170 1.00 88.06 169 ARG A C 1
ATOM 1287 O O . ARG A 1 169 ? 7.868 5.836 -14.094 1.00 88.06 169 ARG A O 1
ATOM 1294 N N . ASP A 1 170 ? 7.469 4.564 -15.904 1.00 90.56 170 ASP A N 1
ATOM 1295 C CA . ASP A 1 170 ? 6.118 4.176 -15.481 1.00 90.56 170 ASP A CA 1
ATOM 1296 C C . ASP A 1 170 ? 6.159 3.434 -14.143 1.00 90.56 170 ASP A C 1
ATOM 1298 O O . ASP A 1 170 ? 5.322 3.689 -13.284 1.00 90.56 170 ASP A O 1
ATOM 1302 N N . GLY A 1 171 ? 7.151 2.557 -13.948 1.00 91.25 171 GLY A N 1
ATOM 1303 C CA . GLY A 1 171 ? 7.374 1.841 -12.695 1.00 91.25 171 GLY A CA 1
ATOM 1304 C C . GLY A 1 171 ? 7.650 2.783 -11.529 1.00 91.25 171 GLY A C 1
ATOM 1305 O O . GLY A 1 171 ? 7.018 2.651 -10.486 1.00 91.25 171 GLY A O 1
ATOM 1306 N N . ILE A 1 172 ? 8.527 3.776 -11.711 1.00 92.19 172 ILE A N 1
ATOM 1307 C CA . ILE A 1 172 ? 8.815 4.800 -10.693 1.00 92.19 172 ILE A CA 1
ATOM 1308 C C . ILE A 1 172 ? 7.520 5.500 -10.259 1.00 92.19 172 ILE A C 1
ATOM 1310 O O . ILE A 1 172 ? 7.227 5.576 -9.061 1.00 92.19 172 ILE A O 1
ATOM 1314 N N . PHE A 1 173 ? 6.720 5.973 -11.221 1.00 93.25 173 PHE A N 1
ATOM 1315 C CA . PHE A 1 173 ? 5.443 6.629 -10.931 1.00 93.25 173 PHE A CA 1
ATOM 1316 C C . PHE A 1 173 ? 4.434 5.676 -10.291 1.00 93.25 173 PHE A C 1
ATOM 1318 O O . PHE A 1 173 ? 3.766 6.046 -9.324 1.00 93.25 173 PHE A O 1
ATOM 1325 N N . PHE A 1 174 ? 4.329 4.452 -10.804 1.00 94.06 174 PHE A N 1
ATOM 1326 C CA . PHE A 1 174 ? 3.394 3.444 -10.326 1.00 94.06 174 PHE A CA 1
ATOM 1327 C C . PHE A 1 174 ? 3.689 3.039 -8.884 1.00 94.06 174 PHE A C 1
ATOM 1329 O O . PHE A 1 174 ? 2.797 3.128 -8.044 1.00 94.06 174 PHE A O 1
ATOM 1336 N N . PHE A 1 175 ? 4.931 2.660 -8.576 1.00 93.25 175 PHE A N 1
ATOM 1337 C CA . PHE A 1 175 ? 5.325 2.264 -7.226 1.00 93.25 175 PHE A CA 1
ATOM 1338 C C . PHE A 1 175 ? 5.183 3.421 -6.240 1.00 93.25 175 PHE A C 1
ATOM 1340 O O . PHE A 1 175 ? 4.641 3.219 -5.160 1.00 93.25 175 PHE A O 1
ATOM 1347 N N . SER A 1 176 ? 5.559 4.644 -6.626 1.00 94.75 176 SER A N 1
ATOM 1348 C CA . SER A 1 176 ? 5.369 5.823 -5.767 1.00 94.75 176 SER A CA 1
ATOM 1349 C C . SER A 1 176 ? 3.885 6.102 -5.495 1.00 94.75 176 SER A C 1
ATOM 1351 O O . SER A 1 176 ? 3.506 6.395 -4.363 1.00 94.75 176 SER A O 1
ATOM 1353 N N . SER A 1 177 ? 3.029 5.969 -6.514 1.00 93.44 177 SER A N 1
ATOM 1354 C CA . SER A 1 177 ? 1.577 6.150 -6.370 1.00 93.44 177 SER A CA 1
ATOM 1355 C C . SER A 1 177 ? 0.951 5.051 -5.513 1.00 93.44 177 SER A C 1
ATOM 1357 O O . SER A 1 177 ? 0.108 5.346 -4.671 1.00 93.44 177 SER A O 1
ATOM 1359 N N . ALA A 1 178 ? 1.379 3.797 -5.692 1.00 92.50 178 ALA A N 1
ATOM 1360 C CA . ALA A 1 178 ? 0.952 2.675 -4.863 1.00 92.50 178 ALA A CA 1
ATOM 1361 C C . ALA A 1 178 ? 1.369 2.883 -3.401 1.00 92.50 178 ALA A C 1
ATOM 1363 O O . ALA A 1 178 ? 0.538 2.721 -2.518 1.00 92.50 178 ALA A O 1
ATOM 1364 N N . THR A 1 179 ? 2.597 3.345 -3.139 1.00 91.19 179 THR A N 1
ATOM 1365 C CA . THR A 1 179 ? 3.056 3.697 -1.787 1.00 91.19 179 THR A CA 1
ATOM 1366 C C . THR A 1 179 ? 2.195 4.785 -1.152 1.00 91.19 179 T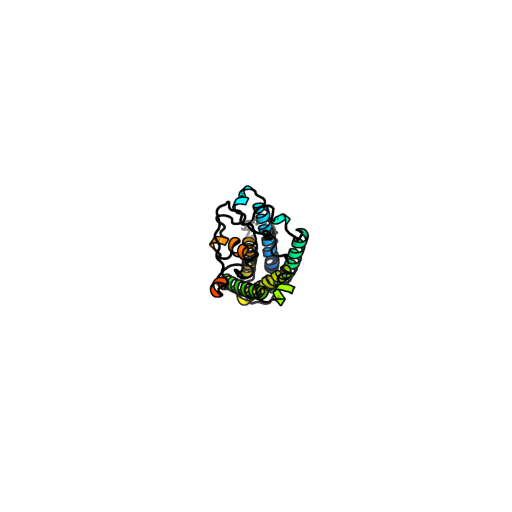HR A C 1
ATOM 1368 O O . THR A 1 179 ? 1.765 4.624 -0.012 1.00 91.19 179 THR A O 1
ATOM 1371 N N . ILE A 1 180 ? 1.932 5.882 -1.873 1.00 91.94 180 ILE A N 1
ATOM 1372 C CA . ILE A 1 180 ? 1.049 6.956 -1.392 1.00 91.94 180 ILE A CA 1
ATOM 1373 C C . ILE A 1 180 ? -0.313 6.379 -1.026 1.00 91.94 180 ILE A C 1
ATOM 1375 O O . ILE A 1 180 ? -0.823 6.650 0.057 1.00 91.94 180 ILE A O 1
ATOM 1379 N N . LYS A 1 181 ? -0.874 5.552 -1.912 1.00 92.50 181 LYS A N 1
ATOM 1380 C CA . LYS A 1 181 ? -2.195 4.970 -1.725 1.00 92.50 181 LYS A CA 1
ATOM 1381 C C . LYS A 1 181 ? -2.249 4.031 -0.522 1.00 92.50 181 LYS A C 1
ATOM 1383 O O . LYS A 1 181 ? -3.143 4.171 0.301 1.00 92.50 181 LYS A O 1
ATOM 1388 N N . THR A 1 182 ? -1.259 3.154 -0.370 1.00 88.81 182 THR A N 1
ATOM 1389 C CA . THR A 1 182 ? -1.144 2.279 0.798 1.00 88.81 182 THR A CA 1
ATOM 1390 C C . THR A 1 182 ? -1.059 3.098 2.081 1.00 88.81 182 THR A C 1
ATOM 1392 O O . THR A 1 182 ? -1.798 2.823 3.013 1.00 88.81 182 THR A O 1
ATOM 1395 N N . VAL A 1 183 ? -0.219 4.132 2.150 1.00 86.38 183 VAL A N 1
ATOM 1396 C CA . VAL A 1 183 ? -0.124 4.960 3.365 1.00 86.38 183 VAL A CA 1
ATOM 1397 C C . VAL A 1 183 ? -1.427 5.731 3.632 1.00 86.38 183 VAL A C 1
ATOM 1399 O O . VAL A 1 183 ? -1.821 5.853 4.786 1.00 86.38 183 VAL A O 1
ATOM 1402 N N . ASP A 1 184 ? -2.114 6.217 2.594 1.00 89.62 184 ASP A N 1
ATOM 1403 C CA . ASP A 1 184 ? -3.410 6.906 2.699 1.00 89.62 184 ASP A CA 1
ATOM 1404 C C . ASP A 1 184 ? -4.516 5.994 3.254 1.00 89.62 184 ASP A C 1
ATOM 1406 O O . ASP A 1 184 ? -5.184 6.343 4.227 1.00 89.62 184 ASP A O 1
ATOM 1410 N N . ASP A 1 185 ? -4.643 4.781 2.712 1.00 86.12 185 ASP A N 1
ATOM 1411 C CA . ASP A 1 185 ? -5.595 3.761 3.186 1.00 86.12 185 ASP A CA 1
ATOM 1412 C C . ASP A 1 185 ? -5.324 3.342 4.627 1.00 86.12 185 ASP A C 1
ATOM 1414 O O . ASP A 1 185 ? -6.214 2.886 5.344 1.00 86.12 185 ASP A O 1
ATOM 1418 N N . HIS A 1 186 ? -4.083 3.545 5.055 1.00 81.81 186 HIS A N 1
ATOM 1419 C CA . HIS A 1 186 ? -3.579 3.167 6.351 1.00 81.81 186 HIS A CA 1
ATOM 1420 C C . HIS A 1 186 ? -3.141 4.376 7.186 1.00 81.81 186 HIS A C 1
ATOM 1422 O O . HIS A 1 186 ? -2.188 4.248 7.951 1.00 81.81 186 HIS A O 1
ATOM 1428 N N . CYS A 1 187 ? -3.811 5.530 7.077 1.00 82.88 187 CYS A N 1
ATOM 1429 C CA . CYS A 1 187 ? -3.491 6.706 7.900 1.00 82.88 187 CYS A CA 1
ATOM 1430 C C . CYS A 1 187 ? -4.420 6.915 9.111 1.00 82.88 187 CYS A C 1
ATOM 1432 O O . CYS A 1 187 ? -4.134 7.748 9.974 1.00 82.88 187 CYS A O 1
ATOM 1434 N N . GLY A 1 188 ? -5.566 6.222 9.163 1.00 82.19 188 GLY A N 1
ATOM 1435 C CA . GLY A 1 188 ? -6.572 6.386 10.223 1.00 82.19 188 GLY A CA 1
ATOM 1436 C C . GLY A 1 188 ? -7.284 7.751 10.235 1.00 82.19 188 GLY A C 1
ATOM 1437 O O . GLY A 1 188 ? -7.972 8.087 11.205 1.00 82.19 188 GLY A O 1
ATOM 1438 N N . LEU A 1 189 ? -7.120 8.551 9.176 1.00 84.12 189 LEU A N 1
ATOM 1439 C CA . LEU A 1 189 ? -7.708 9.880 9.021 1.00 84.12 189 LEU A CA 1
ATOM 1440 C C . LEU A 1 189 ? -8.650 9.938 7.814 1.00 84.12 189 LEU A C 1
ATOM 1442 O O . LEU A 1 189 ? -8.387 9.394 6.743 1.00 84.12 189 LEU A O 1
ATOM 1446 N N . TRP A 1 190 ? -9.742 10.675 7.980 1.00 89.25 190 TRP A N 1
ATOM 1447 C CA . TRP A 1 190 ? -10.695 11.028 6.938 1.00 89.25 190 TRP A CA 1
ATOM 1448 C C . TRP A 1 190 ? -10.629 12.530 6.648 1.00 89.25 190 TRP A C 1
ATOM 1450 O O . TRP A 1 190 ? -11.436 13.326 7.136 1.00 89.25 190 TRP A O 1
ATOM 1460 N N . LEU A 1 191 ? -9.632 12.942 5.865 1.00 87.38 191 LEU A N 1
ATOM 1461 C CA . LEU A 1 191 ? -9.439 14.355 5.541 1.00 87.38 191 LEU A CA 1
ATOM 1462 C C . LEU A 1 191 ? -10.424 14.822 4.455 1.00 87.38 191 LEU A C 1
ATOM 1464 O O . LEU A 1 191 ? -10.549 14.178 3.408 1.00 87.38 191 LEU A O 1
ATOM 1468 N N . PRO A 1 192 ? -11.120 15.956 4.657 1.00 87.75 192 PRO A N 1
ATOM 1469 C CA . PRO A 1 192 ? -12.045 16.480 3.663 1.00 87.75 192 PRO A CA 1
ATOM 1470 C C . PRO A 1 192 ? -11.286 16.937 2.414 1.00 87.75 192 PRO A C 1
ATOM 1472 O O . PRO A 1 192 ? -10.269 17.620 2.509 1.00 87.75 192 PRO A O 1
ATOM 1475 N N . GLY A 1 193 ? -11.807 16.589 1.237 1.00 88.38 193 GLY A N 1
ATOM 1476 C CA . GLY A 1 193 ? -11.211 16.986 -0.041 1.00 88.38 193 GLY A CA 1
ATOM 1477 C C . GLY A 1 193 ? -9.958 16.200 -0.437 1.00 88.38 193 GLY A C 1
ATOM 1478 O O . GLY A 1 193 ? -9.265 16.630 -1.354 1.00 88.38 193 GLY A O 1
ATOM 1479 N N . ASN A 1 194 ? -9.662 15.065 0.211 1.00 91.25 194 ASN A N 1
ATOM 1480 C CA . ASN A 1 194 ? -8.574 14.187 -0.217 1.00 91.25 194 ASN A CA 1
ATOM 1481 C C . ASN A 1 194 ? -8.829 13.689 -1.661 1.00 91.25 194 ASN A C 1
ATOM 1483 O O . ASN A 1 194 ? -9.813 12.975 -1.886 1.00 91.25 194 ASN A O 1
ATOM 1487 N N . PRO A 1 195 ? -7.972 14.032 -2.645 1.00 92.62 195 PRO A N 1
ATOM 1488 C CA . PRO A 1 195 ? -8.176 13.631 -4.035 1.00 92.62 195 PRO A CA 1
ATOM 1489 C C . PRO A 1 195 ? -8.116 12.111 -4.226 1.00 92.62 195 PRO A C 1
ATOM 1491 O O . PRO A 1 195 ? -8.776 11.591 -5.123 1.00 92.62 195 PRO A O 1
ATOM 1494 N N . LEU A 1 196 ? -7.389 11.380 -3.376 1.00 92.44 196 LEU A N 1
ATOM 1495 C CA . LEU A 1 196 ? -7.302 9.920 -3.460 1.00 92.44 196 LEU A CA 1
ATOM 1496 C C . LEU A 1 196 ? -8.649 9.265 -3.156 1.00 92.44 196 LEU A C 1
ATOM 1498 O O . LEU A 1 196 ? -9.054 8.356 -3.872 1.00 92.44 196 LEU A O 1
ATOM 1502 N N . HIS A 1 197 ? -9.390 9.798 -2.182 1.00 90.12 197 HIS A N 1
ATOM 1503 C CA . HIS A 1 197 ? -10.729 9.312 -1.839 1.00 90.12 197 HIS A CA 1
ATOM 1504 C C . HIS A 1 197 ? -11.758 9.591 -2.948 1.00 90.12 197 HIS A C 1
ATOM 1506 O O . HIS A 1 197 ? -12.783 8.919 -3.022 1.00 90.12 197 HIS A O 1
ATOM 1512 N N . ALA A 1 198 ? -11.512 10.595 -3.798 1.00 88.25 198 ALA A N 1
ATOM 1513 C CA . ALA A 1 198 ? -12.360 10.893 -4.951 1.00 88.25 198 ALA A CA 1
ATOM 1514 C C . ALA A 1 198 ? -12.033 10.001 -6.161 1.00 88.25 198 ALA A C 1
ATOM 1516 O O . ALA A 1 198 ? -12.928 9.648 -6.927 1.00 88.25 198 ALA A O 1
ATOM 1517 N N . LEU A 1 199 ? -10.757 9.645 -6.338 1.00 92.31 199 LEU A N 1
ATOM 1518 C CA . LEU A 1 199 ? -10.285 8.826 -7.457 1.00 92.31 199 LEU A CA 1
ATOM 1519 C C . LEU A 1 199 ? -10.480 7.324 -7.223 1.00 92.31 199 LEU A C 1
ATOM 1521 O O . LEU A 1 199 ? -10.688 6.574 -8.178 1.00 92.31 199 LEU A O 1
ATOM 1525 N N . PHE A 1 200 ? -10.411 6.881 -5.969 1.00 95.06 200 PHE A N 1
ATOM 1526 C CA . PHE A 1 200 ? -10.355 5.473 -5.607 1.00 95.06 200 PHE A CA 1
ATOM 1527 C C . PHE A 1 200 ? -11.439 5.109 -4.594 1.00 95.06 200 PHE A C 1
ATOM 1529 O O . PHE A 1 200 ? -11.661 5.792 -3.598 1.00 95.06 200 PHE A O 1
ATOM 1536 N N . GLY A 1 201 ? -12.129 3.997 -4.862 1.00 89.56 201 GLY A N 1
ATOM 1537 C CA . GLY A 1 201 ? -13.159 3.475 -3.960 1.00 89.56 201 GLY A CA 1
ATOM 1538 C C . GLY A 1 201 ? -12.578 2.812 -2.713 1.00 89.56 201 GLY A C 1
ATOM 1539 O O . GLY A 1 201 ? -13.276 2.698 -1.709 1.00 89.56 201 GLY A O 1
ATOM 1540 N N . ASN A 1 202 ? -11.320 2.368 -2.789 1.00 92.06 202 ASN A N 1
ATOM 1541 C CA . ASN A 1 202 ? -10.552 1.961 -1.625 1.00 92.06 202 ASN A CA 1
ATOM 1542 C C . ASN A 1 202 ? -10.013 3.224 -0.948 1.00 92.06 202 ASN A C 1
ATOM 1544 O O . ASN A 1 202 ? -9.486 4.090 -1.645 1.00 92.06 202 ASN A O 1
ATOM 1548 N N . ASN A 1 203 ? -10.189 3.361 0.357 1.00 92.38 203 ASN A N 1
ATOM 1549 C CA . ASN A 1 203 ? -9.771 4.523 1.138 1.00 92.38 203 ASN A CA 1
ATOM 1550 C C . ASN A 1 203 ? -9.638 4.131 2.615 1.00 92.38 203 ASN A C 1
ATOM 1552 O O . ASN A 1 203 ? -9.998 3.013 3.001 1.00 92.38 203 ASN A O 1
ATOM 1556 N N . SER A 1 204 ? -9.206 5.078 3.450 1.00 87.75 204 SER A N 1
ATOM 1557 C CA . SER A 1 204 ? -8.989 4.840 4.877 1.00 87.75 204 SER A CA 1
ATOM 1558 C C . SER A 1 204 ? -10.208 4.267 5.600 1.00 87.75 204 SER A C 1
ATOM 1560 O O . SER A 1 204 ? -10.075 3.291 6.324 1.00 87.75 204 SER A O 1
ATOM 1562 N N . ALA A 1 205 ? -11.412 4.792 5.364 1.00 87.69 205 ALA A N 1
ATOM 1563 C CA . ALA A 1 205 ? -12.627 4.297 6.017 1.00 87.69 205 ALA A CA 1
ATOM 1564 C C . ALA A 1 205 ? -13.056 2.907 5.517 1.00 87.69 205 ALA A C 1
ATOM 1566 O O . ALA A 1 205 ? -13.522 2.083 6.300 1.00 87.69 205 ALA A O 1
ATOM 1567 N N . TYR A 1 206 ? -12.893 2.634 4.221 1.00 90.50 206 TYR A N 1
ATOM 1568 C CA . TYR A 1 206 ? -13.156 1.316 3.646 1.00 90.50 206 TYR A CA 1
ATOM 1569 C C . TYR A 1 206 ? -12.263 0.240 4.265 1.00 90.50 206 TYR A C 1
ATOM 1571 O O . TYR A 1 206 ? -12.746 -0.832 4.649 1.00 90.50 206 TYR A O 1
ATOM 1579 N N . HIS A 1 207 ? -10.966 0.541 4.337 1.00 86.69 207 HIS A N 1
ATOM 1580 C CA . HIS A 1 207 ? -9.961 -0.385 4.828 1.00 86.69 207 HIS A CA 1
ATOM 1581 C C . HIS A 1 207 ? -10.027 -0.538 6.352 1.00 86.69 207 HIS A C 1
ATOM 1583 O O . HIS A 1 207 ? -9.839 -1.634 6.870 1.00 86.69 207 HIS A O 1
ATOM 1589 N N . ASP A 1 208 ? -10.399 0.525 7.068 1.00 85.00 208 ASP A N 1
ATOM 1590 C CA . ASP A 1 208 ? -10.606 0.498 8.514 1.00 85.00 208 ASP A CA 1
ATOM 1591 C C . ASP A 1 208 ? -11.600 -0.581 8.952 1.00 85.00 208 ASP A C 1
ATOM 1593 O O . ASP A 1 208 ? -11.308 -1.338 9.875 1.00 85.00 208 ASP A O 1
ATOM 1597 N N . ILE A 1 209 ? -12.733 -0.722 8.244 1.00 85.69 209 ILE A N 1
ATOM 1598 C CA . ILE A 1 209 ? -13.743 -1.750 8.546 1.00 85.69 209 ILE A CA 1
ATOM 1599 C C . ILE A 1 209 ? -13.112 -3.136 8.625 1.00 85.69 209 ILE A C 1
ATOM 1601 O O . ILE A 1 209 ? -13.444 -3.890 9.535 1.00 85.69 209 ILE A O 1
ATOM 1605 N N . HIS A 1 210 ? -12.224 -3.471 7.683 1.00 84.94 210 HIS A N 1
ATOM 1606 C CA . HIS A 1 210 ? -11.584 -4.782 7.605 1.00 84.94 210 HIS A CA 1
ATOM 1607 C C . HIS A 1 210 ? -10.775 -5.104 8.871 1.00 84.94 210 HIS A C 1
ATOM 1609 O O . HIS A 1 210 ? -10.797 -6.241 9.347 1.00 84.94 210 HIS A O 1
ATOM 1615 N N . HIS A 1 211 ? -10.121 -4.094 9.450 1.00 78.06 211 HIS A N 1
ATOM 1616 C CA . HIS A 1 211 ? -9.314 -4.227 10.669 1.00 78.06 211 HIS A CA 1
ATOM 1617 C C . HIS A 1 211 ? -10.132 -4.250 11.958 1.00 78.06 211 HIS A C 1
ATOM 1619 O O . HIS A 1 211 ? -9.609 -4.627 13.007 1.00 78.06 211 HIS A O 1
ATOM 1625 N N . GLN A 1 212 ? -11.417 -3.896 11.911 1.00 77.31 212 GLN A N 1
ATOM 1626 C CA . GLN A 1 212 ? -12.290 -4.049 13.072 1.00 77.31 212 GLN A CA 1
ATOM 1627 C C . GLN A 1 212 ? -12.488 -5.542 13.383 1.00 77.31 212 GLN A C 1
ATOM 1629 O O . GLN A 1 212 ? -12.445 -6.393 12.495 1.00 77.31 212 GLN A O 1
ATOM 1634 N N . LEU A 1 213 ? -12.761 -5.893 14.645 1.00 71.44 213 LEU A N 1
ATOM 1635 C CA . LEU A 1 213 ? -12.869 -7.298 15.088 1.00 71.44 213 LEU A CA 1
ATOM 1636 C C . LEU A 1 213 ? -13.839 -8.155 14.251 1.00 71.44 213 LEU A C 1
ATOM 1638 O O . LEU A 1 213 ? -13.653 -9.364 14.106 1.00 71.44 213 LEU A O 1
ATOM 1642 N N . TYR A 1 214 ? -14.880 -7.537 13.693 1.00 72.75 214 TYR A N 1
ATOM 1643 C CA . TYR A 1 214 ? -15.870 -8.197 12.840 1.00 72.75 214 TYR A CA 1
ATOM 1644 C C . TYR A 1 214 ? -15.536 -8.143 11.334 1.00 72.75 214 TYR A C 1
ATOM 1646 O O . TYR A 1 214 ? -16.196 -8.817 10.543 1.00 72.75 214 TYR A O 1
ATOM 1654 N N . GLY A 1 215 ? -14.523 -7.369 10.942 1.00 71.75 215 GLY A N 1
ATOM 1655 C CA . GLY A 1 215 ? -14.137 -7.054 9.565 1.00 71.75 215 GLY A CA 1
ATOM 1656 C C . GLY A 1 215 ? -13.259 -8.082 8.859 1.00 71.75 215 GLY A C 1
ATOM 1657 O O . GLY A 1 215 ? -13.139 -8.053 7.638 1.00 71.75 215 GLY A O 1
ATOM 1658 N N . SER A 1 216 ? -12.723 -9.063 9.588 1.00 75.88 216 SER A N 1
ATOM 1659 C CA . SER A 1 216 ? -11.798 -10.093 9.070 1.00 75.88 216 SER A CA 1
ATOM 1660 C C . SER A 1 216 ? -12.322 -10.956 7.903 1.00 75.88 216 SER A C 1
ATOM 1662 O O . SER A 1 216 ? -11.603 -11.814 7.387 1.00 75.88 216 SER A O 1
ATOM 1664 N N . LYS A 1 217 ? -13.586 -10.778 7.496 1.00 86.06 217 LYS A N 1
ATOM 1665 C CA . LYS A 1 217 ? -14.265 -11.539 6.435 1.00 86.06 217 LYS A CA 1
ATOM 1666 C C . LYS A 1 217 ? -14.743 -10.688 5.253 1.00 86.06 217 LYS A C 1
ATOM 1668 O O . LYS A 1 217 ? -15.367 -11.239 4.344 1.00 86.06 217 LYS A O 1
ATOM 1673 N N . CYS A 1 218 ? -14.487 -9.386 5.258 1.00 91.00 218 CYS A N 1
ATOM 1674 C CA . CYS A 1 218 ? -14.919 -8.455 4.218 1.00 91.00 218 CYS A CA 1
ATOM 1675 C C . CYS A 1 218 ? -13.799 -7.478 3.848 1.00 91.00 218 CYS A C 1
ATOM 1677 O O . CYS A 1 218 ? -12.801 -7.389 4.554 1.00 91.00 218 CYS A O 1
ATOM 1679 N N . ASN A 1 219 ? -13.976 -6.743 2.750 1.00 93.06 219 ASN A N 1
ATOM 1680 C CA . ASN A 1 219 ? -13.107 -5.641 2.324 1.00 93.06 219 ASN A CA 1
ATOM 1681 C C . ASN A 1 219 ? -11.620 -6.018 2.172 1.00 93.06 219 ASN A C 1
ATOM 1683 O O . ASN A 1 219 ? -10.736 -5.332 2.678 1.00 93.06 219 ASN A O 1
ATOM 1687 N N . PHE A 1 220 ? -11.332 -7.108 1.458 1.00 91.31 220 PHE A N 1
ATOM 1688 C CA . PHE A 1 220 ? -9.959 -7.593 1.254 1.00 91.31 220 PHE A CA 1
ATOM 1689 C C . PHE A 1 220 ? -9.161 -6.812 0.205 1.00 91.31 220 PHE A C 1
ATOM 1691 O O . PHE A 1 220 ? -7.932 -6.916 0.169 1.00 91.31 220 PHE A O 1
ATOM 1698 N N . SER A 1 221 ? -9.844 -6.107 -0.694 1.00 92.75 221 SER A N 1
ATOM 1699 C CA . SER A 1 221 ? -9.255 -5.354 -1.791 1.00 92.75 221 SER A CA 1
ATOM 1700 C C . SER A 1 221 ? -8.313 -4.283 -1.261 1.00 92.75 221 SER A C 1
ATOM 1702 O O . SER A 1 221 ? -8.619 -3.593 -0.292 1.00 92.75 221 SER A O 1
ATOM 1704 N N . GLN A 1 222 ? -7.189 -4.136 -1.952 1.00 86.50 222 GLN A N 1
ATOM 1705 C CA . GLN A 1 222 ? -6.180 -3.096 -1.782 1.00 86.50 222 GLN A CA 1
ATOM 1706 C C . GLN A 1 222 ? -5.271 -3.100 -3.028 1.00 86.50 222 GLN A C 1
ATOM 1708 O O . GLN A 1 222 ? -5.161 -4.151 -3.661 1.00 86.50 222 GLN A O 1
ATOM 1713 N N . PRO A 1 223 ? -4.610 -1.986 -3.387 1.00 88.75 223 PRO A N 1
ATOM 1714 C CA . PRO A 1 223 ? -4.741 -0.660 -2.779 1.00 88.75 223 PRO A CA 1
ATOM 1715 C C . PRO A 1 223 ? -5.702 0.291 -3.525 1.00 88.75 223 PRO A C 1
ATOM 1717 O O . PRO A 1 223 ? -6.085 1.312 -2.963 1.00 88.75 223 PRO A O 1
ATOM 1720 N N . PHE A 1 224 ? -6.117 0.026 -4.773 1.00 94.88 224 PHE A N 1
ATOM 1721 C CA . PHE A 1 224 ? -6.813 1.051 -5.576 1.00 94.88 224 PHE A CA 1
ATOM 1722 C C . PHE A 1 224 ? -8.341 0.920 -5.579 1.00 94.88 224 PHE A C 1
ATOM 1724 O O . PHE A 1 224 ? -9.061 1.850 -5.209 1.00 94.88 224 PHE A O 1
ATOM 1731 N N . PHE A 1 225 ? -8.875 -0.216 -6.013 1.00 96.69 225 PHE A N 1
ATOM 1732 C CA . PHE A 1 225 ? -10.303 -0.382 -6.275 1.00 96.69 225 PHE A CA 1
ATOM 1733 C C . PHE A 1 225 ? -10.942 -1.393 -5.324 1.00 96.69 225 PHE A C 1
ATOM 1735 O O . PHE A 1 225 ? -10.290 -2.266 -4.770 1.00 96.69 225 PHE A O 1
ATOM 1742 N N . VAL A 1 226 ? -12.265 -1.307 -5.174 1.00 96.31 226 VAL A N 1
ATOM 1743 C CA . VAL A 1 226 ? -13.088 -2.268 -4.405 1.00 96.31 226 VAL A CA 1
ATOM 1744 C C . VAL A 1 226 ? -13.784 -3.287 -5.315 1.00 96.31 226 VAL A C 1
ATOM 1746 O O . VAL A 1 226 ? -14.766 -3.925 -4.938 1.00 96.31 226 VAL A O 1
ATOM 1749 N N . ALA A 1 227 ? -13.330 -3.382 -6.569 1.00 96.94 227 ALA A N 1
ATOM 1750 C CA . ALA A 1 227 ? -14.000 -4.143 -7.617 1.00 96.94 227 ALA A CA 1
ATOM 1751 C C . ALA A 1 227 ? -14.095 -5.630 -7.262 1.00 96.94 227 ALA A C 1
ATOM 1753 O O . ALA A 1 227 ? -15.172 -6.211 -7.370 1.00 96.94 227 ALA A O 1
ATOM 1754 N N . TRP A 1 228 ? -13.002 -6.227 -6.780 1.00 97.94 228 TRP A N 1
ATOM 1755 C CA . TRP A 1 228 ? -12.984 -7.643 -6.424 1.00 97.94 228 TRP A CA 1
ATOM 1756 C C . TRP A 1 228 ? -13.887 -7.969 -5.240 1.00 97.94 228 TRP A C 1
ATOM 1758 O O . TRP A 1 228 ? -14.624 -8.948 -5.310 1.00 97.94 228 TRP A O 1
ATOM 1768 N N . ASP A 1 229 ? -13.929 -7.127 -4.206 1.00 97.31 229 ASP A N 1
ATOM 1769 C CA . ASP A 1 229 ? -14.886 -7.307 -3.112 1.00 97.31 229 ASP A CA 1
ATOM 1770 C C . ASP A 1 229 ? -16.343 -7.264 -3.586 1.00 97.31 229 ASP A C 1
ATOM 1772 O O . ASP A 1 229 ? -17.171 -8.046 -3.116 1.00 97.31 229 ASP A O 1
ATOM 1776 N N . ARG A 1 230 ? -16.667 -6.402 -4.557 1.00 96.62 230 ARG A N 1
ATOM 1777 C CA . ARG A 1 230 ? -18.011 -6.355 -5.156 1.00 96.62 230 ARG A CA 1
ATOM 1778 C C . ARG A 1 230 ? -18.310 -7.589 -6.003 1.00 96.62 230 ARG A C 1
ATOM 1780 O O . ARG A 1 230 ? -19.388 -8.157 -5.873 1.00 96.62 230 ARG A O 1
ATOM 1787 N N . ILE A 1 231 ? -17.362 -8.011 -6.841 1.00 97.88 231 ILE A N 1
ATOM 1788 C CA . ILE A 1 231 ? -17.504 -9.187 -7.718 1.00 97.88 231 ILE A CA 1
ATOM 1789 C C . ILE A 1 231 ? -17.683 -10.461 -6.890 1.00 97.88 231 ILE A C 1
ATOM 1791 O O . ILE A 1 231 ? -18.499 -11.317 -7.218 1.00 97.88 231 ILE A O 1
ATOM 1795 N N . MET A 1 232 ? -16.928 -10.583 -5.804 1.00 97.25 232 MET A N 1
ATOM 1796 C CA . MET A 1 232 ? -16.849 -11.806 -5.013 1.00 97.25 232 MET A CA 1
ATOM 1797 C C . MET A 1 232 ? -17.780 -11.817 -3.793 1.00 97.25 232 MET A C 1
ATOM 1799 O O . MET A 1 232 ? -17.729 -12.767 -3.007 1.00 97.25 232 MET A O 1
ATOM 1803 N N . GLY A 1 233 ? -18.600 -10.776 -3.617 1.00 96.19 233 GLY A N 1
ATOM 1804 C CA . GLY A 1 233 ? -19.570 -10.674 -2.525 1.00 96.19 233 GLY A CA 1
ATOM 1805 C C . GLY A 1 233 ? -18.948 -10.489 -1.138 1.00 96.19 233 GLY A C 1
ATOM 1806 O O . GLY A 1 233 ? -19.541 -10.908 -0.149 1.00 96.19 233 GLY A O 1
ATOM 1807 N N . THR A 1 234 ? -17.755 -9.896 -1.053 1.00 95.38 234 THR A N 1
ATOM 1808 C CA . THR A 1 234 ? -17.050 -9.607 0.210 1.00 95.38 234 THR A CA 1
ATOM 1809 C C . THR A 1 234 ? -17.020 -8.113 0.553 1.00 95.38 234 THR A C 1
ATOM 1811 O O . THR A 1 234 ? -16.408 -7.728 1.543 1.00 95.38 234 THR A O 1
ATOM 1814 N N . TYR A 1 235 ? -17.713 -7.269 -0.217 1.00 94.69 235 TYR A N 1
ATOM 1815 C CA . TYR A 1 235 ? -17.841 -5.834 0.052 1.00 94.69 235 TYR A CA 1
ATOM 1816 C C . TYR A 1 235 ? -18.759 -5.546 1.247 1.00 94.69 235 TYR A C 1
ATOM 1818 O O . TYR A 1 235 ? -19.917 -5.968 1.272 1.00 94.69 235 TYR A O 1
ATOM 1826 N N . MET A 1 236 ? -18.264 -4.754 2.192 1.00 91.31 236 MET A N 1
ATOM 1827 C CA . MET A 1 236 ? -19.004 -4.207 3.320 1.00 91.31 236 MET A CA 1
ATOM 1828 C C . MET A 1 236 ? -19.043 -2.671 3.220 1.00 91.31 236 MET A C 1
ATOM 1830 O O . MET A 1 236 ? -17.986 -2.033 3.179 1.00 91.31 236 MET A O 1
ATOM 1834 N N . PRO A 1 237 ? -20.242 -2.061 3.169 1.00 88.56 237 PRO A N 1
ATOM 1835 C CA . PRO A 1 237 ? -20.390 -0.609 3.125 1.00 88.56 237 PRO A CA 1
ATOM 1836 C C . PRO A 1 237 ? -20.079 0.040 4.483 1.00 88.56 237 PRO A C 1
ATOM 1838 O O . PRO A 1 237 ? -20.193 -0.603 5.524 1.00 88.56 237 PRO A O 1
ATOM 1841 N N . TYR A 1 238 ? -19.773 1.341 4.470 1.00 85.06 238 TYR A N 1
ATOM 1842 C CA . TYR A 1 238 ? -19.646 2.176 5.669 1.00 85.06 238 TYR A CA 1
ATOM 1843 C C . TYR A 1 238 ? -20.477 3.452 5.570 1.00 85.06 238 TYR A C 1
ATOM 1845 O O . TYR A 1 238 ? -20.797 3.938 4.484 1.00 85.06 238 TYR A O 1
ATOM 1853 N N . THR A 1 239 ? -20.752 4.035 6.733 1.00 81.50 239 THR A N 1
ATOM 1854 C CA . THR A 1 239 ? -21.279 5.391 6.888 1.00 81.50 239 THR A CA 1
ATOM 1855 C C . THR A 1 239 ? -20.400 6.155 7.865 1.00 81.50 239 THR A C 1
ATOM 1857 O O . THR A 1 239 ? -20.062 5.638 8.927 1.00 81.50 239 THR A O 1
ATOM 1860 N N . LEU A 1 240 ? -20.044 7.392 7.525 1.00 76.69 240 LEU A N 1
ATOM 1861 C CA . LEU A 1 240 ? -19.302 8.269 8.427 1.00 76.69 240 LEU A CA 1
ATOM 1862 C C . LEU A 1 240 ? -20.293 9.011 9.319 1.00 76.69 240 LEU A C 1
ATOM 1864 O O . LEU A 1 240 ? -21.012 9.899 8.856 1.00 76.69 240 LEU A O 1
ATOM 1868 N N . GLU A 1 241 ? -20.349 8.642 10.593 1.00 69.69 241 GLU A N 1
ATOM 1869 C CA . GLU A 1 241 ? -21.171 9.359 11.562 1.00 69.69 241 GLU A CA 1
ATOM 1870 C C . GLU A 1 241 ? -20.494 10.684 11.940 1.00 69.69 241 GLU A C 1
ATOM 1872 O O . GLU A 1 241 ? -19.359 10.716 12.418 1.00 69.69 241 GLU A O 1
ATOM 1877 N N . LYS A 1 242 ? -21.196 11.804 11.721 1.00 54.12 242 LYS A N 1
ATOM 1878 C CA . LYS A 1 242 ? -20.780 13.124 12.210 1.00 54.12 242 LYS A CA 1
ATOM 1879 C C . LYS A 1 242 ? -21.016 13.193 13.720 1.00 54.12 242 LYS A C 1
ATOM 1881 O O . LYS A 1 242 ? -22.046 13.689 14.151 1.00 54.12 242 LYS A O 1
ATOM 1886 N N . GLU A 1 243 ? -20.026 12.718 14.470 1.00 54.72 243 GLU A N 1
ATOM 1887 C CA . GLU A 1 243 ? -19.784 13.011 15.887 1.00 54.72 243 GLU A CA 1
ATOM 1888 C C . GLU A 1 243 ? -20.810 12.453 16.903 1.00 54.72 243 GLU A C 1
ATOM 1890 O O . GLU A 1 243 ? -22.006 12.722 16.865 1.00 54.72 243 GLU A O 1
ATOM 1895 N N . GLY A 1 244 ? -20.302 11.737 17.917 1.00 43.25 244 GLY A N 1
ATOM 1896 C CA . GLY A 1 244 ? -20.890 11.821 19.258 1.00 43.25 244 GLY A CA 1
ATOM 1897 C C . GLY A 1 244 ? -21.640 10.620 19.836 1.00 43.25 244 GLY A C 1
ATOM 1898 O O . GLY A 1 244 ? -22.183 10.765 20.933 1.00 43.25 244 GLY A O 1
ATOM 1899 N N . ARG A 1 245 ? -21.634 9.423 19.234 1.00 32.28 245 ARG A N 1
ATOM 1900 C CA . ARG A 1 245 ? -22.018 8.210 19.980 1.00 32.28 245 ARG A CA 1
ATOM 1901 C C . ARG A 1 245 ? -20.866 7.226 20.033 1.00 32.28 245 ARG A C 1
ATOM 1903 O O . ARG A 1 245 ? -20.520 6.588 19.054 1.00 32.28 245 ARG A O 1
ATOM 1910 N N . LYS A 1 246 ? -20.295 7.119 21.235 1.00 39.22 246 LYS A N 1
ATOM 1911 C CA . LYS A 1 246 ? -19.360 6.073 21.649 1.00 39.22 246 LYS A CA 1
ATOM 1912 C C . LYS A 1 246 ? -19.951 4.708 21.291 1.00 39.22 246 LYS A C 1
ATOM 1914 O O . LYS A 1 246 ? -20.715 4.141 22.075 1.00 39.22 246 LYS A O 1
ATOM 1919 N N . THR A 1 247 ? -19.598 4.163 20.138 1.00 30.73 247 THR A N 1
ATOM 1920 C CA . THR A 1 247 ? -19.595 2.718 19.981 1.00 30.73 247 THR A CA 1
ATOM 1921 C C . THR A 1 247 ? -18.485 2.214 20.897 1.00 30.73 247 THR A C 1
ATOM 1923 O O . THR A 1 247 ? -17.336 2.647 20.833 1.00 30.73 247 THR A O 1
ATOM 1926 N N . ARG A 1 248 ? -18.853 1.363 21.859 1.00 32.59 248 ARG A N 1
ATOM 1927 C CA . ARG A 1 248 ? -17.889 0.550 22.602 1.00 32.59 248 ARG A CA 1
ATOM 1928 C C . ARG A 1 248 ? -17.239 -0.384 21.581 1.00 32.59 248 ARG A C 1
ATOM 1930 O O . ARG A 1 248 ? -17.718 -1.493 21.380 1.00 32.59 248 ARG A O 1
ATOM 1937 N N . ALA A 1 249 ? -16.175 0.075 20.937 1.00 29.19 249 ALA A N 1
ATOM 1938 C CA . ALA A 1 249 ? -15.181 -0.812 20.370 1.00 29.19 249 ALA A CA 1
ATOM 1939 C C . ALA A 1 249 ? -14.372 -1.348 21.558 1.00 29.19 249 ALA A C 1
ATOM 1941 O O . ALA A 1 249 ? -13.448 -0.708 22.062 1.00 29.19 249 ALA A O 1
ATOM 1942 N N . SER A 1 250 ? -14.807 -2.483 22.102 1.00 28.70 250 SER A N 1
ATOM 1943 C CA . SER A 1 250 ? -13.868 -3.363 22.785 1.00 28.70 250 SER A CA 1
ATOM 1944 C C . SER A 1 250 ? -12.828 -3.769 21.745 1.00 28.70 250 SER A C 1
ATOM 1946 O O . SER A 1 250 ? -13.184 -4.399 20.759 1.00 28.70 250 SER A O 1
ATOM 1948 N N . ASP A 1 251 ? -11.596 -3.350 22.006 1.00 33.00 251 ASP A N 1
ATOM 1949 C CA . ASP A 1 251 ? -10.326 -3.846 21.489 1.00 33.00 251 ASP A CA 1
ATOM 1950 C C . ASP A 1 251 ? -9.975 -3.624 20.002 1.00 33.00 251 ASP A C 1
ATOM 1952 O O . ASP A 1 251 ? -10.615 -4.115 19.081 1.00 33.00 251 ASP A O 1
ATOM 1956 N N . VAL A 1 252 ? -8.826 -2.949 19.843 1.00 32.38 252 VAL A N 1
ATOM 1957 C CA . VAL A 1 252 ? -7.984 -2.776 18.644 1.00 32.38 252 VAL A CA 1
ATOM 1958 C C . VAL A 1 252 ? -8.459 -1.730 17.630 1.00 32.38 252 VAL A C 1
ATOM 1960 O O . VAL A 1 252 ? -9.008 -2.042 16.585 1.00 32.38 252 VAL A O 1
ATOM 1963 N N . ALA A 1 253 ? -8.177 -0.461 17.930 1.00 30.03 253 ALA A N 1
ATOM 1964 C CA . ALA A 1 253 ? -8.379 0.651 17.005 1.00 30.03 253 ALA A CA 1
ATOM 1965 C C . ALA A 1 253 ? -7.417 1.817 17.319 1.00 30.03 253 ALA A C 1
ATOM 1967 O O . ALA A 1 253 ? -7.854 2.901 17.674 1.00 30.03 253 ALA A O 1
ATOM 1968 N N . LEU A 1 254 ? -6.092 1.607 17.272 1.00 31.67 254 LEU A N 1
ATOM 1969 C CA . LEU A 1 254 ? -5.254 2.209 16.208 1.00 31.67 254 LEU A CA 1
ATOM 1970 C C . LEU A 1 254 ? -3.918 1.462 16.094 1.00 31.67 254 LEU A C 1
ATOM 1972 O O . LEU A 1 254 ? -3.066 1.510 16.978 1.00 31.67 254 LEU A O 1
ATOM 1976 N N . VAL A 1 255 ? -3.729 0.859 14.928 1.00 34.41 255 VAL A N 1
ATOM 1977 C CA . VAL A 1 255 ? -2.456 0.287 14.466 1.00 34.41 255 VAL A CA 1
ATOM 1978 C C . VAL A 1 255 ? -2.036 0.947 13.142 1.00 34.41 255 VAL A C 1
ATOM 1980 O O . VAL A 1 255 ? -1.086 0.555 12.484 1.00 34.41 255 VAL A O 1
ATOM 1983 N N . ILE A 1 256 ? -2.705 2.011 12.711 1.00 38.69 256 ILE A N 1
ATOM 1984 C CA . ILE A 1 256 ? -2.771 2.330 11.285 1.00 38.69 256 ILE A CA 1
ATOM 1985 C C . ILE A 1 256 ? -2.115 3.695 10.993 1.00 38.69 256 ILE A C 1
ATOM 1987 O O . ILE A 1 256 ? -2.732 4.624 10.505 1.00 38.69 256 ILE A O 1
ATOM 1991 N N . ILE A 1 257 ? -0.862 3.834 11.438 1.00 34.88 257 ILE A N 1
ATOM 1992 C CA . ILE A 1 257 ? 0.272 4.366 10.640 1.00 34.88 257 ILE A CA 1
ATOM 1993 C C . ILE A 1 257 ? 1.318 3.227 10.479 1.00 34.88 257 ILE A C 1
ATOM 1995 O O . ILE A 1 257 ? 2.428 3.395 9.988 1.00 34.88 257 ILE A O 1
ATOM 1999 N N . PHE A 1 258 ? 0.963 2.020 10.930 1.00 33.19 258 PHE A N 1
ATOM 2000 C CA . PHE A 1 258 ? 1.866 0.953 11.355 1.00 33.19 258 PHE A CA 1
ATOM 2001 C C . PHE A 1 258 ? 1.479 -0.414 10.777 1.00 33.19 258 PHE A C 1
ATOM 2003 O O . PHE A 1 258 ? 1.992 -1.444 11.209 1.00 33.19 258 PHE A O 1
ATOM 2010 N N . LEU A 1 259 ? 0.628 -0.446 9.751 1.00 38.19 259 LEU A N 1
ATOM 2011 C CA . LEU A 1 259 ? 0.230 -1.679 9.069 1.00 38.19 259 LEU A CA 1
ATOM 2012 C C . LEU A 1 259 ? 1.202 -2.091 7.954 1.00 38.19 259 LEU A C 1
ATOM 2014 O O . LEU A 1 259 ? 0.814 -2.557 6.892 1.00 38.19 259 LEU A O 1
ATOM 2018 N N . MET A 1 260 ? 2.497 -1.991 8.254 1.00 36.59 260 MET A N 1
ATOM 2019 C CA . MET A 1 260 ? 3.478 -2.962 7.761 1.00 36.59 260 MET A CA 1
ATOM 2020 C C . MET A 1 260 ? 4.050 -3.828 8.884 1.00 36.59 260 MET A C 1
ATOM 2022 O O . MET A 1 260 ? 4.905 -4.664 8.630 1.00 36.59 260 MET A O 1
ATOM 2026 N N . THR A 1 261 ? 3.581 -3.698 10.128 1.00 36.12 261 THR A N 1
ATOM 2027 C CA . THR A 1 261 ? 4.135 -4.479 11.238 1.00 36.12 261 THR A CA 1
ATOM 2028 C C . THR A 1 261 ? 3.111 -4.712 12.350 1.00 36.12 261 THR A C 1
ATOM 2030 O O . THR A 1 261 ? 2.911 -3.862 13.215 1.00 36.12 261 THR A O 1
ATOM 2033 N N . LEU A 1 262 ? 2.609 -5.951 12.357 1.00 29.70 262 LEU A N 1
ATOM 2034 C CA . LEU A 1 262 ? 2.181 -6.747 13.516 1.00 29.70 262 LEU A CA 1
ATOM 2035 C C . LEU A 1 262 ? 0.853 -6.384 14.212 1.00 29.70 262 LEU A C 1
ATOM 2037 O O . LEU A 1 262 ? 0.762 -5.373 14.902 1.00 29.70 262 LEU A O 1
ATOM 2041 N N . SER A 1 263 ? -0.087 -7.342 14.221 1.00 25.20 263 SER A N 1
ATOM 2042 C CA . SER A 1 263 ? -0.729 -7.780 15.471 1.00 25.20 263 SER A CA 1
ATOM 2043 C C . SER A 1 263 ? -1.387 -9.175 15.378 1.00 25.20 263 SER A C 1
ATOM 2045 O O . SER A 1 263 ? -2.329 -9.360 14.615 1.00 25.20 263 SER A O 1
ATOM 2047 N N . SER A 1 264 ? -0.951 -10.054 16.302 1.00 30.27 264 SER A N 1
ATOM 2048 C CA . SER A 1 264 ? -1.509 -11.342 16.806 1.00 30.27 264 SER A CA 1
ATOM 2049 C C . SER A 1 264 ? -1.142 -12.674 16.143 1.00 30.27 264 SER A C 1
ATOM 2051 O O . SER A 1 264 ? -1.985 -13.275 15.448 1.00 30.27 264 SER A O 1
#

Sequence (264 aa):
MGCAGSEREGSSGSGKQSLSNKPKVELALSEETLGALLPIAVYWTYSALYVLLGSLSSLDKYRLHPRGDEAKNIVSRATVVKGVLVQQAFQVVVALGLFTGPTLRHWSSGSMGRGMGVLDTWQYFMHRYMHVNKFLYKHVHSKDHTLVGLILDTVGGALSFLVSGMSARDGIFFFSSATIKTVDDHCGLWLPGNPLHALFGNNSAYHDIHHQLYGSKCNFSQPFFVAWDRIMGTYMPYTLEKEGRKTRASDVALVIIFLMTLSS

Mean predicted aligned error: 11.15 Å

Foldseek 3Di:
DDDDDDDDDDDDDDDPPPPPPDPPPPVPDDLLRLLLCVLVVLLVVLLVVLVVLVPDPVQQLFFLDHPPLVVVDPDDPVNLVVLVVVLSVVSSVLSSCLQVDPAPFDDDPCLLVQLLVQLQVLQLVLL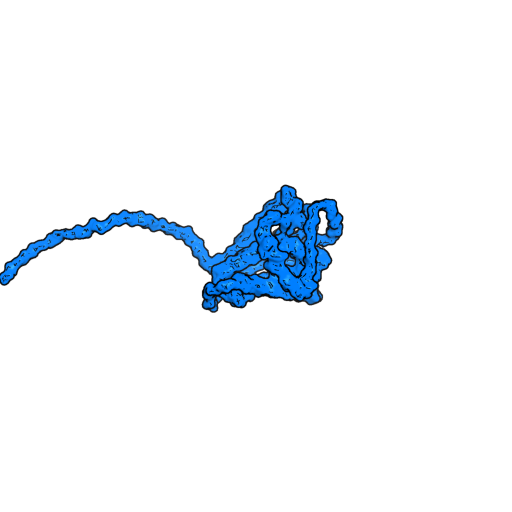LCCLVPPVSVVPPVAFWLLVVCSCSCSVSLSCSCVVSSDDSVRSSVNSNVQSSQLLQLQSSGRDPPDVLVVQAVRGVVLSQQCQQPVNSQASRTDRGYCVCRVVVVRGDDDDDDSDDDDDPRPDDPHCRNRSSDDDD

Secondary structure (DSSP, 8-state):
------------------------------HHHHHHHHHHHHHHHHHHHHHHHHH-GGGGGGBSS-TTGGGG-SS-HHHHHHHHHHHHHHHHHHHHHHHHS-------TTHHHHHHHHHHHHHHHHHHHHHH-HHHIIIIITT-HHHHHHIIIIIHHHHHHHHTT--HHHHHHHHHHHHHHHHHHTS-B--TT-HHHHH-S--HHHHHHHHSTTTTTS----SS--HHHHHTT---------S-------S----TT-TTS---

Radius of gyration: 26.46 Å; Cα contacts (8 Å, |Δi|>4): 301; chains: 1; bounding box: 79×62×93 Å

Organism: Spirodela intermedia (NCBI:txid51605)

pLDDT: mean 76.13, std 20.36, range [25.2, 97.94]

InterPro domains:
  IPR006694 Fatty acid hydroxylase [PF04116] (116-234)
  IPR050307 Sterol desaturase-related [PTHR11863] (35-236)

Solvent-accessible surface area (backbone atoms only — not comparable to full-atom values): 15167 Å² total; per-residue (Å²): 138,89,80,88,89,89,81,90,88,84,90,86,88,74,85,79,77,79,75,78,81,66,81,75,84,65,86,75,69,50,72,42,56,44,44,33,45,47,32,54,52,49,41,55,55,53,50,50,49,48,53,54,53,71,66,37,76,91,45,52,91,32,39,78,48,66,90,67,40,56,78,68,49,89,67,56,73,67,61,37,56,53,45,49,52,55,48,47,55,52,45,32,57,52,35,40,53,67,55,71,47,97,64,95,52,55,92,50,92,61,20,65,62,44,20,51,54,45,26,29,50,45,30,22,55,52,48,44,46,31,57,70,34,65,63,44,21,70,68,37,42,29,54,33,30,36,61,44,45,43,53,44,49,49,50,23,49,51,48,13,43,60,75,32,43,36,30,68,67,52,40,36,55,47,49,33,49,50,38,52,40,48,49,48,32,34,48,47,47,59,66,86,86,46,63,61,61,74,76,23,77,31,29,22,72,52,45,47,48,24,65,33,89,84,15,73,77,33,40,49,41,34,60,49,50,46,61,64,17,59,77,71,72,28,59,67,89,88,79,87,79,87,73,90,74,85,71,84,76,80,71,75,56,51,61,36,87,39,84,54,42,62,74,95